Protein AF-0000000070420413 (afdb_homodimer)

pLDDT: mean 81.8, std 16.92, range [29.23, 97.19]

Sequence (218 aa):
MPSDRENVCCGQNPVNCHSRLRDLDNIVLDEGVLEVARRMREDMLVQAHDENYNRASRHTAYRQYVIWIHGHLGAGNRRVVPSCVVLRIRNKYPDPTGNYVGFVPGRLGMPSDRENVCCGQNPVNCHSRLRDLDNIVLDEGVLEVARRMREDMLVQAHDENYNRASRHTAYRQYVIWIHGHLGAGNRRVVPSCVVLRIRNKYPDPTGNYVGFVPGRLG

Solvent-accessible surface area (backbone atoms only — not comparable to full-atom values): 12911 Å² total; per-residue (Å²): 120,81,52,74,84,55,58,33,65,78,79,48,55,82,90,59,23,64,66,67,38,70,60,38,50,52,47,35,61,28,64,67,37,42,51,36,52,47,37,50,48,30,64,73,66,72,48,82,82,64,85,50,60,34,60,46,48,41,54,46,24,53,51,39,44,40,24,65,75,67,56,42,72,50,90,88,46,80,74,83,73,24,29,59,45,49,51,55,46,40,68,77,31,52,55,91,81,68,72,77,74,77,88,56,75,81,66,72,117,122,82,52,73,84,54,57,32,64,78,79,49,55,83,88,60,23,63,66,66,38,70,60,38,49,53,47,36,61,29,65,67,37,41,50,37,52,47,37,51,48,29,62,74,66,70,47,82,82,65,84,48,61,36,60,46,47,41,52,45,25,52,51,40,44,42,23,65,75,68,57,43,71,50,88,87,46,80,73,83,73,24,26,60,44,48,50,55,45,40,69,76,30,53,58,92,82,68,72,76,75,77,89,55,74,80,66,73,118

Nearest PDB structures (foldseek):
  8trj-assembly1_A  TM=8.143E-01  e=6.015E-04  Rattus
  8tr6-assembly1_A  TM=7.928E-01  e=2.004E-03  Rattus
  8trb-assembly1_A  TM=7.960E-01  e=3.863E-03  Rattus
  8v4s-assembly1_A  TM=7.924E-01  e=4.808E-03  Rattus
  8tr5-assembly1_A  TM=7.949E-01  e=5.364E-03  Rattus

Radius of gyration: 18.34 Å; Cα contacts (8 Å, |Δi|>4): 258; chains: 2; bounding box: 37×56×46 Å

Organism: Crassostrea virginica (NCBI:txid6565)

Secondary structure (DSSP, 8-state):
---GGG-------GGG-GGGSHHIIIIII-HHHHHHHHHHHHHHHTPPPPS-HHHHHHHHHHHHHHHHHHSS--TT--PPPPHHHHHHHHHHS--TT-------GGG--/---GGGG------GGG-GGGSHHIIIIII-HHHHHHHHHHHHHHHTPPPPS-HHHHHHHHHHHHHHHHHHSS--TT--PPPPHHHHHHHHHHS--TT-------GGG--

Structure (mmCIF, N/CA/C/O backbone):
data_AF-0000000070420413-model_v1
#
loop_
_entity.id
_entity.type
_entity.pdbx_description
1 polymer 'P2X purinoceptor 7-like'
#
loop_
_atom_site.group_PDB
_atom_site.id
_atom_site.type_symbol
_atom_site.label_atom_id
_atom_site.label_alt_id
_atom_site.label_comp_id
_atom_site.label_asym_id
_atom_site.label_entity_id
_atom_site.label_seq_id
_atom_site.pdbx_PDB_ins_code
_atom_site.Cartn_x
_atom_site.Cartn_y
_atom_site.Cartn_z
_atom_site.occupancy
_atom_site.B_iso_or_equiv
_atom_site.auth_seq_id
_atom_site.auth_comp_id
_atom_site.auth_asym_id
_atom_site.auth_atom_id
_atom_site.pdbx_PDB_model_num
ATOM 1 N N . MET A 1 1 ? -1.558 27.828 17.547 1 37.84 1 MET A N 1
ATOM 2 C CA . MET A 1 1 ? -2.328 26.688 18.031 1 37.84 1 MET A CA 1
ATOM 3 C C . MET A 1 1 ? -3.047 25.984 16.891 1 37.84 1 MET A C 1
ATOM 5 O O . MET A 1 1 ? -3.51 26.625 15.953 1 37.84 1 MET A O 1
ATOM 9 N N . PRO A 1 2 ? -2.76 24.719 16.594 1 44.25 2 PRO A N 1
ATOM 10 C CA . PRO A 1 2 ? -3.504 24.172 15.445 1 44.25 2 PRO A CA 1
ATOM 11 C C . PRO A 1 2 ? -4.996 24.484 15.516 1 44.25 2 PRO A C 1
ATOM 13 O O . PRO A 1 2 ? -5.551 24.641 16.609 1 44.25 2 PRO A O 1
ATOM 16 N N . SER A 1 3 ? -5.512 25.266 14.633 1 42.84 3 SER A N 1
ATOM 17 C CA . SER A 1 3 ? -6.914 25.672 14.625 1 42.84 3 SER A CA 1
ATOM 18 C C . SER A 1 3 ? -7.836 24.5 14.93 1 42.84 3 SER A C 1
ATOM 20 O O . SER A 1 3 ? -7.441 23.344 14.781 1 42.84 3 SER A O 1
ATOM 22 N N . ASP A 1 4 ? -8.914 24.719 15.641 1 47.19 4 ASP A N 1
ATOM 23 C CA . ASP A 1 4 ? -9.969 23.781 16.031 1 47.19 4 ASP A CA 1
ATOM 24 C C . ASP A 1 4 ? -10.195 22.734 14.938 1 47.19 4 ASP A C 1
ATOM 26 O O . ASP A 1 4 ? -10.523 21.578 15.234 1 47.19 4 ASP A O 1
ATOM 30 N N . ARG A 1 5 ? -10.383 23.172 13.719 1 48.78 5 ARG A N 1
ATOM 31 C CA . ARG A 1 5 ? -10.641 22.312 12.562 1 48.78 5 ARG A CA 1
ATOM 32 C C . ARG A 1 5 ? -9.508 21.312 12.367 1 48.78 5 ARG A C 1
ATOM 34 O O . ARG A 1 5 ? -9.734 20.203 11.898 1 48.78 5 ARG A O 1
ATOM 41 N N . GLU A 1 6 ? -8.359 21.719 12.922 1 52.12 6 GLU A N 1
ATOM 42 C CA . GLU A 1 6 ? -7.152 20.922 12.758 1 52.12 6 GLU A CA 1
ATOM 43 C C . GLU A 1 6 ? -7.09 19.797 13.797 1 52.12 6 GLU A C 1
ATOM 45 O O . GLU A 1 6 ? -6.227 18.922 13.727 1 52.12 6 GLU A O 1
ATOM 50 N N . ASN A 1 7 ? -7.934 19.984 14.797 1 61.06 7 ASN A N 1
ATOM 51 C CA . ASN A 1 7 ? -7.887 19 15.867 1 61.06 7 ASN A CA 1
ATOM 52 C C . ASN A 1 7 ? -9.055 18.031 15.781 1 61.06 7 ASN A C 1
ATOM 54 O O . ASN A 1 7 ? -9.82 17.875 16.734 1 61.06 7 ASN A O 1
ATOM 58 N N . VAL A 1 8 ? -9.391 17.75 14.594 1 73.81 8 VAL A N 1
ATOM 59 C CA . VAL A 1 8 ? -10.422 16.719 14.484 1 73.81 8 VAL A CA 1
ATOM 60 C C . VAL A 1 8 ? -9.883 15.383 14.977 1 73.81 8 VAL A C 1
ATOM 62 O O . VAL A 1 8 ? -8.758 15 14.641 1 73.81 8 VAL A O 1
ATOM 65 N N . CYS A 1 9 ? -10.578 14.867 16.031 1 80.25 9 CYS A N 1
ATOM 66 C CA . CYS A 1 9 ? -10.25 13.555 16.594 1 80.25 9 CYS A CA 1
ATOM 67 C C . CYS A 1 9 ? -10.922 12.445 15.789 1 80.25 9 CYS A C 1
ATOM 69 O O . CYS A 1 9 ? -11.953 12.664 15.148 1 80.25 9 CYS A O 1
ATOM 71 N N . CYS A 1 10 ? -10.352 11.312 15.75 1 85.69 10 CYS A N 1
ATOM 72 C CA . CYS A 1 10 ? -10.898 10.18 15.008 1 85.69 10 CYS A CA 1
ATOM 73 C C . CYS A 1 10 ? -12.203 9.703 15.633 1 85.69 10 CYS A C 1
ATOM 75 O O . CYS A 1 10 ? -12.953 8.953 15.008 1 85.69 10 CYS A O 1
ATOM 77 N N . GLY A 1 11 ? -12.414 10.219 16.812 1 83.19 11 GLY A N 1
ATOM 78 C CA . GLY A 1 11 ? -13.68 9.93 17.484 1 83.19 11 GLY A CA 1
ATOM 79 C C . GLY A 1 11 ? -13.719 8.547 18.109 1 83.19 11 GLY A C 1
ATOM 80 O O . GLY A 1 11 ? -14.758 8.133 18.625 1 83.19 11 GLY A O 1
ATOM 81 N N . GLN A 1 12 ? -12.633 7.809 18.078 1 84.56 12 GLN A N 1
ATOM 82 C CA . GLN A 1 12 ? -12.57 6.469 18.641 1 84.56 12 GLN A CA 1
ATOM 83 C C . GLN A 1 12 ? -12.117 6.52 20.109 1 84.56 12 GLN A C 1
ATOM 85 O O . GLN A 1 12 ? -11.562 7.523 20.562 1 84.56 12 GLN A O 1
ATOM 90 N N . ASN A 1 13 ? -12.469 5.5 20.859 1 85.38 13 ASN A N 1
ATOM 91 C CA . ASN A 1 13 ? -11.875 5.367 22.188 1 85.38 13 ASN A CA 1
ATOM 92 C C . ASN A 1 13 ? -10.359 5.188 22.094 1 85.38 13 ASN A C 1
ATOM 94 O O . ASN A 1 13 ? -9.836 4.746 21.078 1 85.38 13 ASN A O 1
ATOM 98 N N . PRO A 1 14 ? -9.695 5.512 23.203 1 83.19 14 PRO A N 1
ATOM 99 C CA . PRO A 1 14 ? -8.227 5.52 23.172 1 83.19 14 PRO A CA 1
ATOM 100 C C . PRO A 1 14 ? -7.641 4.199 22.688 1 83.19 14 PRO A C 1
ATOM 102 O O . PRO A 1 14 ? -6.629 4.191 21.984 1 83.19 14 PRO A O 1
ATOM 105 N N . VAL A 1 15 ? -8.25 3.092 23 1 84.75 15 VAL A N 1
ATOM 106 C CA . VAL A 1 15 ? -7.715 1.787 22.609 1 84.75 15 VAL A CA 1
ATOM 107 C C . VAL A 1 15 ? -7.918 1.561 21.125 1 84.75 15 VAL A C 1
ATOM 109 O O . VAL A 1 15 ? -7.121 0.875 20.469 1 84.75 15 VAL A O 1
ATOM 112 N N . ASN A 1 16 ? -8.938 2.305 20.594 1 86.81 16 ASN A N 1
ATOM 113 C CA . ASN A 1 16 ? -9.273 2.1 19.188 1 86.81 16 ASN A CA 1
ATOM 114 C C . ASN A 1 16 ? -8.953 3.33 18.344 1 86.81 16 ASN A C 1
ATOM 116 O O . ASN A 1 16 ? -9.383 3.436 17.203 1 86.81 16 ASN A O 1
ATOM 120 N N . CYS A 1 17 ? -8.195 4.176 18.984 1 90.94 17 CYS A N 1
ATOM 121 C CA . CYS A 1 17 ? -7.746 5.332 18.219 1 90.94 17 CYS A CA 1
ATOM 122 C C . CYS A 1 17 ? -7.035 4.898 16.938 1 90.94 17 CYS A C 1
ATOM 124 O O . CYS A 1 17 ? -6.188 4.004 16.969 1 90.94 17 CYS A O 1
ATOM 126 N N . HIS A 1 18 ? -7.336 5.496 15.773 1 91.25 18 HIS A N 1
ATOM 127 C CA . HIS A 1 18 ? -6.754 5.094 14.5 1 91.25 18 HIS A CA 1
ATOM 128 C C . HIS A 1 18 ? -5.234 5.168 14.539 1 91.25 18 HIS A C 1
ATOM 130 O O . HIS A 1 18 ? -4.551 4.367 13.898 1 91.25 18 HIS A O 1
ATOM 136 N N . SER A 1 19 ? -4.672 6.117 15.344 1 91 19 SER A N 1
ATOM 137 C CA . SER A 1 19 ? -3.229 6.316 15.391 1 91 19 SER A CA 1
ATOM 138 C C . SER A 1 19 ? -2.537 5.168 16.109 1 91 19 SER A C 1
ATOM 140 O O . SER A 1 19 ? -1.315 5.02 16.031 1 91 19 SER A O 1
ATOM 142 N N . ARG A 1 20 ? -3.277 4.332 16.75 1 90.06 20 ARG A N 1
ATOM 143 C CA . ARG A 1 20 ? -2.686 3.266 17.547 1 90.06 20 ARG A CA 1
ATOM 144 C C . ARG A 1 20 ? -2.875 1.908 16.875 1 90.06 20 ARG A C 1
ATOM 146 O O . ARG A 1 20 ? -2.326 0.903 17.344 1 90.06 20 ARG A O 1
ATOM 153 N N . LEU A 1 21 ? -3.664 1.879 15.938 1 90.44 21 LEU A N 1
ATOM 154 C CA . LEU A 1 21 ? -3.91 0.621 15.242 1 90.44 21 LEU A CA 1
ATOM 155 C C . LEU A 1 21 ? -2.678 0.18 14.461 1 90.44 21 LEU A C 1
ATOM 157 O O . LEU A 1 21 ? -1.986 1.01 13.867 1 90.44 21 LEU A O 1
ATOM 161 N N . ARG A 1 22 ? -2.447 -1.056 14.5 1 89.5 22 ARG A N 1
ATOM 162 C CA . ARG A 1 22 ? -1.293 -1.614 13.805 1 89.5 22 ARG A CA 1
ATOM 163 C C . ARG A 1 22 ? -1.38 -1.353 12.305 1 89.5 22 ARG A C 1
ATOM 165 O O . ARG A 1 22 ? -0.359 -1.145 11.641 1 89.5 22 ARG A O 1
ATOM 172 N N . ASP A 1 23 ? -2.584 -1.29 11.797 1 92.69 23 ASP A N 1
ATOM 173 C CA . ASP A 1 23 ? -2.807 -1.055 10.367 1 92.69 23 ASP A CA 1
ATOM 174 C C . ASP A 1 23 ? -2.268 0.309 9.945 1 92.69 23 ASP A C 1
ATOM 176 O O . ASP A 1 23 ? -1.788 0.471 8.82 1 92.69 23 ASP A O 1
ATOM 180 N N . LEU A 1 24 ? -2.301 1.192 10.891 1 95.5 24 LEU A N 1
ATOM 181 C CA . LEU A 1 24 ? -1.784 2.518 10.562 1 95.5 24 LEU A CA 1
ATOM 182 C C . LEU A 1 24 ? -0.302 2.451 10.211 1 95.5 24 LEU A C 1
ATOM 184 O O . LEU A 1 24 ? 0.132 3.039 9.219 1 95.5 24 LEU A O 1
ATOM 188 N N . ASP A 1 25 ? 0.412 1.736 10.922 1 94.81 25 ASP A N 1
ATOM 189 C CA . ASP A 1 25 ? 1.852 1.623 10.711 1 94.81 25 ASP A CA 1
ATOM 190 C C . ASP A 1 25 ? 2.16 0.946 9.375 1 94.81 25 ASP A C 1
ATOM 192 O O . ASP A 1 25 ? 3.061 1.373 8.656 1 94.81 25 ASP A O 1
ATOM 196 N N . ASN A 1 26 ? 1.374 0.016 9.039 1 94.75 26 ASN A N 1
ATOM 197 C CA . ASN A 1 26 ? 1.652 -0.783 7.848 1 94.75 26 ASN A CA 1
ATOM 198 C C . ASN A 1 26 ? 1.086 -0.132 6.59 1 94.75 26 ASN A C 1
ATOM 200 O O . ASN A 1 26 ? 1.746 -0.102 5.551 1 94.75 26 ASN A O 1
ATOM 204 N N . ILE A 1 27 ? -0.039 0.408 6.684 1 96.88 27 ILE A N 1
ATOM 205 C CA . ILE A 1 27 ? -0.764 0.889 5.512 1 96.88 27 ILE A CA 1
ATOM 206 C C . ILE A 1 27 ? -0.39 2.344 5.238 1 96.88 27 ILE A C 1
ATOM 208 O O . ILE A 1 27 ? -0.198 2.732 4.082 1 96.88 27 ILE A O 1
ATOM 212 N N . VAL A 1 28 ? -0.201 3.047 6.301 1 97 28 VAL A N 1
ATOM 213 C CA . VAL A 1 28 ? -0.174 4.496 6.133 1 97 28 VAL A CA 1
ATOM 214 C C . VAL A 1 28 ? 1.246 5.016 6.348 1 97 28 VAL A C 1
ATOM 216 O O . VAL A 1 28 ? 1.662 5.984 5.707 1 97 28 VAL A O 1
ATOM 219 N N . LEU A 1 29 ? 2.006 4.34 7.215 1 97.19 29 LEU A N 1
ATOM 220 C CA . LEU A 1 29 ? 3.258 4.965 7.629 1 97.19 29 LEU A CA 1
ATOM 221 C C . LEU A 1 29 ? 4.453 4.223 7.043 1 97.19 29 LEU A C 1
ATOM 223 O O . LEU A 1 29 ? 5.551 4.777 6.953 1 97.19 29 LEU A O 1
ATOM 227 N N . ASP A 1 30 ? 4.348 3.004 6.672 1 96.94 30 ASP A N 1
ATOM 228 C CA . ASP A 1 30 ? 5.469 2.199 6.199 1 96.94 30 ASP A CA 1
ATOM 229 C C . ASP A 1 30 ? 6.078 2.801 4.934 1 96.94 30 ASP A C 1
ATOM 231 O O . ASP A 1 30 ? 5.375 3.039 3.951 1 96.94 30 ASP A O 1
ATOM 235 N N . GLU A 1 31 ? 7.344 2.957 4.938 1 96.44 31 GLU A N 1
ATOM 236 C CA . GLU A 1 31 ? 8.031 3.658 3.857 1 96.44 31 GLU A CA 1
ATOM 237 C C . GLU A 1 31 ? 7.961 2.865 2.555 1 96.44 31 GLU A C 1
ATOM 239 O O . GLU A 1 31 ? 7.762 3.441 1.483 1 96.44 31 GLU A O 1
ATOM 244 N N . GLY A 1 32 ? 8.125 1.597 2.676 1 95.94 32 GLY A N 1
ATOM 245 C CA . GLY A 1 32 ? 8.039 0.768 1.483 1 95.94 32 GLY A CA 1
ATOM 246 C C . GLY A 1 32 ? 6.66 0.769 0.853 1 95.94 32 GLY A C 1
ATOM 247 O O . GLY A 1 32 ? 6.531 0.889 -0.367 1 95.94 32 GLY A O 1
ATOM 248 N N . VAL A 1 33 ? 5.68 0.652 1.617 1 97.12 33 VAL A N 1
ATOM 249 C CA . VAL A 1 33 ? 4.297 0.658 1.149 1 97.12 33 VAL A CA 1
ATOM 250 C C . VAL A 1 33 ? 3.982 1.997 0.485 1 97.12 33 VAL A C 1
ATOM 252 O O . VAL A 1 33 ? 3.404 2.035 -0.604 1 97.12 33 VAL A O 1
ATOM 255 N N . LEU A 1 34 ? 4.414 3.076 1.064 1 97.06 34 LEU A N 1
ATOM 256 C CA . LEU A 1 34 ? 4.133 4.402 0.52 1 97.06 34 LEU A CA 1
ATOM 257 C C . LEU A 1 34 ? 4.871 4.613 -0.798 1 97.06 34 LEU A C 1
ATOM 259 O O . LEU A 1 34 ? 4.332 5.227 -1.722 1 97.06 34 LEU A O 1
ATOM 263 N N . GLU A 1 35 ? 6.07 4.188 -0.81 1 96 35 GLU A N 1
ATOM 264 C CA . GLU A 1 35 ? 6.828 4.336 -2.049 1 96 35 GLU A CA 1
ATOM 265 C C . GLU A 1 35 ? 6.148 3.596 -3.199 1 96 35 GLU A C 1
ATOM 267 O O . GLU A 1 35 ? 6.008 4.141 -4.297 1 96 35 GLU A O 1
ATOM 272 N N . VAL A 1 36 ? 5.762 2.41 -2.965 1 96.38 36 VAL A N 1
ATOM 273 C CA . VAL A 1 36 ? 5.09 1.62 -3.99 1 96.38 36 VAL A CA 1
ATOM 274 C C . VAL A 1 36 ? 3.781 2.299 -4.391 1 96.38 36 VAL A C 1
ATOM 276 O O . VAL A 1 36 ? 3.467 2.4 -5.578 1 96.38 36 VAL A O 1
ATOM 279 N N . ALA A 1 37 ? 3.057 2.725 -3.455 1 95.88 37 ALA A N 1
ATOM 280 C CA . ALA A 1 37 ? 1.8 3.414 -3.736 1 95.88 37 ALA A CA 1
ATOM 281 C C . ALA A 1 37 ? 2.035 4.656 -4.594 1 95.88 37 ALA A C 1
ATOM 283 O O . ALA A 1 37 ? 1.277 4.926 -5.527 1 95.88 37 ALA A O 1
ATOM 284 N N . ARG A 1 38 ? 3.035 5.398 -4.227 1 93.81 38 ARG A N 1
ATOM 285 C CA . ARG A 1 38 ? 3.371 6.613 -4.969 1 93.81 38 ARG A CA 1
ATOM 286 C C . ARG A 1 38 ? 3.75 6.289 -6.406 1 93.81 38 ARG A C 1
ATOM 288 O O . ARG A 1 38 ? 3.248 6.914 -7.344 1 93.81 38 ARG A O 1
ATOM 295 N N . ARG A 1 39 ? 4.594 5.398 -6.594 1 92.38 39 ARG A N 1
ATOM 296 C CA . ARG A 1 39 ? 5.039 5.004 -7.926 1 92.38 39 ARG A CA 1
ATOM 297 C C . ARG A 1 39 ? 3.879 4.461 -8.75 1 92.38 39 ARG A C 1
ATOM 299 O O . ARG A 1 39 ? 3.793 4.723 -9.953 1 92.38 39 ARG A O 1
ATOM 306 N N . MET A 1 40 ? 3.049 3.709 -8.102 1 92.31 40 MET A N 1
ATOM 307 C CA . MET A 1 40 ? 1.854 3.201 -8.766 1 92.31 40 MET A CA 1
ATOM 308 C C . MET A 1 40 ? 0.994 4.348 -9.297 1 92.31 40 MET A C 1
ATOM 310 O O . MET A 1 40 ? 0.585 4.34 -10.453 1 92.31 40 MET A O 1
ATOM 314 N N . ARG A 1 41 ? 0.791 5.23 -8.461 1 89.5 41 ARG A N 1
ATOM 315 C CA . ARG A 1 41 ? -0.018 6.383 -8.844 1 89.5 41 ARG A CA 1
ATOM 316 C C . ARG A 1 41 ? 0.637 7.16 -9.977 1 89.5 41 ARG A C 1
ATOM 318 O O . ARG A 1 41 ? -0.034 7.551 -10.938 1 89.5 41 ARG A O 1
ATOM 325 N N . GLU A 1 42 ? 1.85 7.391 -9.852 1 88.38 42 GLU A N 1
ATOM 326 C CA . GLU A 1 42 ? 2.592 8.117 -10.883 1 88.38 42 GLU A CA 1
ATOM 327 C C . GLU A 1 42 ? 2.52 7.395 -12.227 1 88.38 42 GLU A C 1
ATOM 329 O O . GLU A 1 42 ? 2.402 8.031 -13.273 1 88.38 42 GLU A O 1
ATOM 334 N N . ASP A 1 43 ? 2.615 6.16 -12.156 1 85.06 43 ASP A N 1
ATOM 335 C CA . ASP A 1 43 ? 2.549 5.359 -13.375 1 85.06 43 ASP A CA 1
ATOM 336 C C . ASP A 1 43 ? 1.148 5.402 -13.984 1 85.06 43 ASP A C 1
ATOM 338 O O . ASP A 1 43 ? 0.998 5.461 -15.203 1 85.06 43 ASP A O 1
ATOM 342 N N . MET A 1 44 ? 0.182 5.414 -13.203 1 82.88 44 MET A N 1
ATOM 343 C CA . MET A 1 44 ? -1.202 5.363 -13.664 1 82.88 44 MET A CA 1
ATOM 344 C C . MET A 1 44 ? -1.653 6.727 -14.188 1 82.88 44 MET A C 1
ATOM 346 O O . MET A 1 44 ? -2.381 6.809 -15.172 1 82.88 44 MET A O 1
ATOM 350 N N . LEU A 1 45 ? -1.294 7.727 -13.516 1 81.31 45 LEU A N 1
ATOM 351 C CA . LEU A 1 45 ? -1.778 9.062 -13.859 1 81.31 45 LEU A CA 1
ATOM 352 C C . LEU A 1 45 ? -0.75 9.812 -14.695 1 81.31 45 LEU A C 1
ATOM 354 O O . LEU A 1 45 ? -1.021 10.922 -15.172 1 81.31 45 LEU A O 1
ATOM 358 N N . VAL A 1 46 ? 0.363 9.266 -15.008 1 72 46 VAL A N 1
ATOM 359 C CA . VAL A 1 46 ? 1.443 9.914 -15.742 1 72 46 VAL A CA 1
ATOM 360 C C . VAL A 1 46 ? 1.775 11.258 -15.094 1 72 46 VAL A C 1
ATOM 362 O O . VAL A 1 46 ? 1.829 12.281 -15.781 1 72 46 VAL A O 1
ATOM 365 N N . GLN A 1 47 ? 1.852 11.281 -13.805 1 72.5 47 GLN A N 1
ATOM 366 C CA . GLN A 1 47 ? 2.152 12.492 -13.047 1 72.5 47 GLN A CA 1
ATOM 367 C C . GLN A 1 47 ? 3.645 12.594 -12.742 1 72.5 47 GLN A C 1
ATOM 369 O O . GLN A 1 47 ? 4.344 11.586 -12.68 1 72.5 47 GLN A O 1
ATOM 374 N N . ALA A 1 48 ? 3.982 13.781 -12.586 1 72.94 48 ALA A N 1
ATOM 375 C CA . ALA A 1 48 ? 5.387 14.062 -12.289 1 72.94 48 ALA A CA 1
ATOM 376 C C . ALA A 1 48 ? 5.734 13.664 -10.852 1 72.94 48 ALA A C 1
ATOM 378 O O . ALA A 1 48 ? 4.883 13.711 -9.969 1 72.94 48 ALA A O 1
ATOM 379 N N . HIS A 1 49 ? 6.898 13.297 -10.703 1 78.5 49 HIS A N 1
ATOM 380 C CA . HIS A 1 49 ? 7.465 12.945 -9.406 1 78.5 49 HIS A CA 1
ATOM 381 C C . HIS A 1 49 ? 7.695 14.18 -8.547 1 78.5 49 HIS A C 1
ATOM 383 O O . HIS A 1 49 ? 8.219 15.188 -9.031 1 78.5 49 HIS A O 1
ATOM 389 N N . ASP A 1 50 ? 7.215 14.156 -7.348 1 80.12 50 ASP A N 1
ATOM 390 C CA . ASP A 1 50 ? 7.566 15.195 -6.379 1 80.12 50 ASP A CA 1
ATOM 391 C C . ASP A 1 50 ? 8.977 14.984 -5.832 1 80.12 50 ASP A C 1
ATOM 393 O O . ASP A 1 50 ? 9.281 13.922 -5.273 1 80.12 50 ASP A O 1
A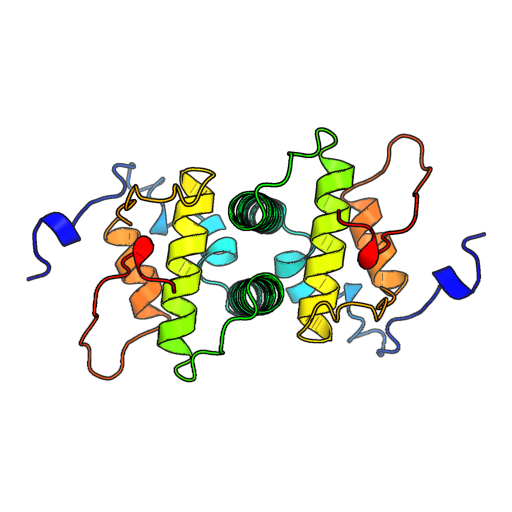TOM 397 N N . GLU A 1 51 ? 9.773 15.984 -5.906 1 86.44 51 GLU A N 1
ATOM 398 C CA . GLU A 1 51 ? 11.172 15.875 -5.512 1 86.44 51 GLU A CA 1
ATOM 399 C C . GLU A 1 51 ? 11.328 15.898 -3.994 1 86.44 51 GLU A C 1
ATOM 401 O O . GLU A 1 51 ? 12.336 15.438 -3.459 1 86.44 51 GLU A O 1
ATOM 406 N N . ASN A 1 52 ? 10.383 16.484 -3.42 1 89.88 52 ASN A N 1
ATOM 407 C CA . ASN A 1 52 ? 10.414 16.469 -1.962 1 89.88 52 ASN A CA 1
ATOM 408 C C . ASN A 1 52 ? 9.852 15.164 -1.398 1 89.88 52 ASN A C 1
ATOM 410 O O . ASN A 1 52 ? 8.641 14.953 -1.399 1 89.88 52 ASN A O 1
ATOM 414 N N . TYR A 1 53 ? 10.68 14.375 -0.869 1 92.19 53 TYR A N 1
ATOM 415 C CA . TYR A 1 53 ? 10.336 13.039 -0.417 1 92.19 53 TYR A CA 1
ATOM 416 C C . TYR A 1 53 ? 9.305 13.086 0.702 1 92.19 53 TYR A C 1
ATOM 418 O O . TYR A 1 53 ? 8.305 12.359 0.667 1 92.19 53 TYR A O 1
ATOM 426 N N . ASN A 1 54 ? 9.555 13.891 1.679 1 93.56 54 ASN A N 1
ATOM 427 C CA . ASN A 1 54 ? 8.656 13.961 2.828 1 93.56 54 ASN A CA 1
ATOM 428 C C . ASN A 1 54 ? 7.277 14.477 2.436 1 93.56 54 ASN A C 1
ATOM 430 O O . ASN A 1 54 ? 6.258 13.961 2.896 1 93.56 54 ASN A O 1
ATOM 434 N N . ARG A 1 55 ? 7.277 15.461 1.599 1 92 55 ARG A N 1
ATOM 435 C CA . ARG A 1 55 ? 6.004 15.992 1.126 1 92 55 ARG A CA 1
ATOM 436 C C . ARG A 1 55 ? 5.23 14.938 0.338 1 92 55 ARG A C 1
ATOM 438 O O . ARG A 1 55 ? 4.035 14.742 0.563 1 92 55 ARG A O 1
ATOM 445 N N . ALA A 1 56 ? 5.941 14.32 -0.553 1 92.5 56 ALA A N 1
ATOM 446 C CA . ALA A 1 56 ? 5.305 13.266 -1.343 1 92.5 56 ALA A CA 1
ATOM 447 C C . ALA A 1 56 ? 4.785 12.148 -0.448 1 92.5 56 ALA A C 1
ATOM 449 O O . ALA A 1 56 ? 3.691 11.625 -0.669 1 92.5 56 ALA A O 1
ATOM 450 N N . SER A 1 57 ? 5.543 11.789 0.563 1 95.31 57 SER A N 1
ATOM 451 C CA . SER A 1 57 ? 5.156 10.711 1.471 1 95.31 57 SER A CA 1
ATOM 452 C C . SER A 1 57 ? 3.949 11.102 2.314 1 95.31 57 SER A C 1
ATOM 454 O O . SER A 1 57 ? 3.043 10.297 2.523 1 95.31 57 SER A O 1
ATOM 456 N N . ARG A 1 58 ? 3.926 12.336 2.723 1 94.25 58 ARG A N 1
ATOM 457 C CA . ARG A 1 58 ? 2.773 12.797 3.49 1 94.25 58 ARG A CA 1
ATOM 458 C C . ARG A 1 58 ? 1.498 12.727 2.66 1 94.25 58 ARG A C 1
ATOM 460 O O . ARG A 1 58 ? 0.475 12.219 3.125 1 94.25 58 ARG A O 1
ATOM 467 N N . HIS A 1 59 ? 1.586 13.227 1.494 1 91.81 59 HIS A N 1
ATOM 468 C CA . HIS A 1 59 ? 0.407 13.242 0.636 1 91.81 59 HIS A CA 1
ATOM 469 C C . HIS A 1 59 ? -0.073 11.828 0.335 1 91.81 59 HIS A C 1
ATOM 471 O O . HIS A 1 59 ? -1.277 11.562 0.337 1 91.81 59 HIS A O 1
ATOM 477 N N . THR A 1 60 ? 0.868 11 0.06 1 94.56 60 THR A N 1
ATOM 478 C CA . THR A 1 60 ? 0.505 9.609 -0.18 1 94.56 60 THR A CA 1
ATOM 479 C C . THR A 1 60 ? -0.122 8.992 1.066 1 94.56 60 THR A C 1
ATOM 481 O O . THR A 1 60 ? -1.133 8.289 0.978 1 94.56 60 THR A O 1
ATOM 484 N N . ALA A 1 61 ? 0.458 9.258 2.207 1 96.25 61 ALA A N 1
ATOM 485 C CA . ALA A 1 61 ? -0.059 8.742 3.471 1 96.25 61 ALA A CA 1
ATOM 486 C C . ALA A 1 61 ? -1.492 9.203 3.711 1 96.25 61 ALA A C 1
ATOM 488 O O . ALA A 1 61 ? -2.346 8.422 4.133 1 96.25 61 ALA A O 1
ATOM 489 N N . TYR A 1 62 ? -1.722 10.461 3.424 1 92.62 62 TYR A N 1
ATOM 490 C CA . TYR A 1 62 ? -3.074 10.992 3.578 1 92.62 62 TYR A CA 1
ATOM 491 C C . TYR A 1 62 ? -4.059 10.219 2.703 1 92.62 62 TYR A C 1
ATOM 493 O O . TYR A 1 62 ? -5.156 9.875 3.15 1 92.62 62 TYR A O 1
ATOM 501 N N . ARG A 1 63 ? -3.686 9.992 1.544 1 92.5 63 ARG A N 1
ATOM 502 C CA . ARG A 1 63 ? -4.555 9.266 0.629 1 92.5 63 ARG A CA 1
ATOM 503 C C . ARG A 1 63 ? -4.797 7.84 1.124 1 92.5 63 ARG A C 1
ATOM 505 O O . ARG A 1 63 ? -5.922 7.34 1.073 1 92.5 63 ARG A O 1
ATOM 512 N N . GLN A 1 64 ? -3.717 7.195 1.54 1 96.12 64 GLN A N 1
ATOM 513 C CA . GLN A 1 64 ? -3.855 5.84 2.068 1 96.12 64 GLN A CA 1
ATOM 514 C C . GLN A 1 64 ? -4.855 5.801 3.221 1 96.12 64 GLN A C 1
ATOM 516 O O . GLN A 1 64 ? -5.703 4.906 3.281 1 96.12 64 GLN A O 1
ATOM 521 N N . TYR A 1 65 ? -4.762 6.781 4.062 1 94.62 65 TYR A N 1
ATOM 522 C CA . TYR A 1 65 ? -5.641 6.809 5.227 1 94.62 65 TYR A CA 1
ATOM 523 C C . TYR A 1 65 ? -7.102 6.941 4.805 1 94.62 65 TYR A C 1
ATOM 525 O O . TYR A 1 65 ? -7.965 6.219 5.305 1 94.62 65 TYR A O 1
ATOM 533 N N . VAL A 1 66 ? -7.379 7.883 3.951 1 92.81 66 VAL A N 1
ATOM 534 C CA . VAL A 1 66 ? -8.742 8.156 3.512 1 92.81 66 VAL A CA 1
ATOM 535 C C . VAL A 1 66 ? -9.344 6.898 2.889 1 92.81 66 VAL A C 1
ATOM 537 O O . VAL A 1 66 ? -10.484 6.535 3.193 1 92.81 66 VAL A O 1
ATOM 540 N N . ILE A 1 67 ? -8.57 6.207 2.094 1 93.88 67 ILE A N 1
ATOM 541 C CA . ILE A 1 67 ? -9.07 4.992 1.459 1 93.88 67 ILE A CA 1
ATOM 542 C C . ILE A 1 67 ? -9.25 3.9 2.51 1 93.88 67 ILE A C 1
ATOM 544 O O . ILE A 1 67 ? -10.227 3.15 2.473 1 93.88 67 ILE A O 1
ATOM 548 N N . TRP A 1 68 ? -8.344 3.795 3.4 1 94.38 68 TRP A N 1
ATOM 549 C CA . TRP A 1 68 ? -8.391 2.785 4.453 1 94.38 68 TRP A CA 1
ATOM 550 C C . TRP A 1 68 ? -9.656 2.92 5.289 1 94.38 68 TRP A C 1
ATOM 552 O O . TRP A 1 68 ? -10.336 1.929 5.555 1 94.38 68 TRP A O 1
ATOM 562 N N . ILE A 1 69 ? -10.023 4.207 5.523 1 92.25 69 ILE A N 1
ATOM 563 C CA . ILE A 1 69 ? -11.133 4.434 6.449 1 92.25 69 ILE A CA 1
ATOM 564 C C . ILE A 1 69 ? -12.445 4.539 5.676 1 92.25 69 ILE A C 1
ATOM 566 O O . ILE A 1 69 ? -13.469 4.008 6.105 1 92.25 69 ILE A O 1
ATOM 570 N N . HIS A 1 70 ? -12.422 5.184 4.516 1 90.62 70 HIS A N 1
ATOM 571 C CA . HIS A 1 70 ? -13.664 5.508 3.828 1 90.62 70 HIS A CA 1
ATOM 572 C C . HIS A 1 70 ? -13.875 4.613 2.611 1 90.62 70 HIS A C 1
ATOM 574 O O . HIS A 1 70 ? -14.977 4.539 2.066 1 90.62 70 HIS A O 1
ATOM 580 N N . GLY A 1 71 ? -12.789 4.004 2.115 1 89.25 71 GLY A N 1
ATOM 581 C CA . GLY A 1 71 ? -12.93 3.08 1.003 1 89.25 71 GLY A CA 1
ATOM 582 C C . GLY A 1 71 ? -12.828 3.754 -0.352 1 89.25 71 GLY A C 1
ATOM 583 O O . GLY A 1 71 ? -12.805 3.084 -1.386 1 89.25 71 GLY A O 1
ATOM 584 N N . HIS A 1 72 ? -12.859 5.035 -0.319 1 87.38 72 HIS A N 1
ATOM 585 C CA . HIS A 1 72 ? -12.734 5.812 -1.546 1 87.38 72 HIS A CA 1
ATOM 586 C C . HIS A 1 72 ? -12.148 7.195 -1.264 1 87.38 72 HIS A C 1
ATOM 588 O O . HIS A 1 72 ? -12.242 7.695 -0.141 1 87.38 72 HIS A O 1
ATOM 594 N N . LEU A 1 73 ? -11.43 7.742 -2.26 1 81.56 73 LEU A N 1
ATOM 595 C CA . LEU A 1 73 ? -10.875 9.078 -2.086 1 81.56 73 LEU A CA 1
ATOM 596 C C . LEU A 1 73 ? -11.961 10.141 -2.203 1 81.56 73 LEU A C 1
ATOM 598 O O . LEU A 1 73 ? -11.906 11.172 -1.529 1 81.56 73 LEU A O 1
ATOM 602 N N . GLY A 1 74 ? -13.148 9.719 -2.805 1 69.19 74 GLY A N 1
ATOM 603 C CA . GLY A 1 74 ? -14.273 10.617 -2.967 1 69.19 74 GLY A CA 1
ATOM 604 C C . GLY A 1 74 ? -13.914 11.914 -3.672 1 69.19 74 GLY A C 1
ATOM 605 O O . GLY A 1 74 ? -13.305 12.805 -3.072 1 69.19 74 GLY A O 1
ATOM 606 N N . ALA A 1 75 ? -13.969 11.906 -4.914 1 61.53 75 ALA A N 1
ATOM 607 C CA . ALA A 1 75 ? -13.758 13.133 -5.672 1 61.53 75 ALA A CA 1
ATOM 608 C C . ALA A 1 75 ? -14.688 14.242 -5.191 1 61.53 75 ALA A C 1
ATOM 610 O O . ALA A 1 75 ? -15.891 14.023 -5.02 1 61.53 75 ALA A O 1
ATOM 611 N N . GLY A 1 76 ? -14.094 15.375 -4.773 1 59.91 76 GLY A N 1
ATOM 612 C CA . GLY A 1 76 ? -14.914 16.516 -4.398 1 59.91 76 GLY A CA 1
ATOM 613 C C . GLY A 1 76 ? -15.281 16.531 -2.928 1 59.91 76 GLY A C 1
ATOM 614 O O . GLY A 1 76 ? -15.828 17.516 -2.432 1 59.91 76 GLY A O 1
ATOM 615 N N . ASN A 1 77 ? -15.141 15.406 -2.223 1 62.69 77 ASN A N 1
ATOM 616 C CA . ASN A 1 77 ? -15.422 15.352 -0.794 1 62.69 77 ASN A CA 1
ATOM 617 C C . ASN A 1 77 ? -14.141 15.273 0.032 1 62.69 77 ASN A C 1
ATOM 619 O O . ASN A 1 77 ? -13.57 14.195 0.196 1 62.69 77 ASN A O 1
ATOM 623 N N . ARG A 1 78 ? -13.742 16.469 0.406 1 67 78 ARG A N 1
ATOM 624 C CA . ARG A 1 78 ? -12.523 16.531 1.201 1 67 78 ARG A CA 1
ATOM 625 C C . ARG A 1 78 ? -12.695 15.812 2.533 1 67 78 ARG A C 1
ATOM 627 O O . ARG A 1 78 ? -13.547 16.188 3.342 1 67 78 ARG A O 1
ATOM 634 N N . ARG A 1 79 ? -12.141 14.672 2.568 1 74.69 79 ARG A N 1
ATOM 635 C CA . ARG A 1 79 ? -12.172 13.945 3.83 1 74.69 79 ARG A CA 1
ATOM 636 C C . ARG A 1 79 ? -11.07 14.43 4.77 1 74.69 79 ARG A C 1
ATOM 638 O O . ARG A 1 79 ? -9.922 14.578 4.359 1 74.69 79 ARG A O 1
ATOM 645 N N . VAL A 1 80 ? -11.508 14.891 5.918 1 79.81 80 VAL A N 1
ATOM 646 C CA . VAL A 1 80 ? -10.555 15.406 6.891 1 79.81 80 VAL A CA 1
ATOM 647 C C . VAL A 1 80 ? -9.852 14.25 7.594 1 79.81 80 VAL A C 1
ATOM 649 O O . VAL A 1 80 ? -10.484 13.266 7.965 1 79.81 80 VAL A O 1
ATOM 652 N N . VAL A 1 81 ? -8.594 14.297 7.633 1 88.75 81 VAL A N 1
ATOM 653 C CA . VAL A 1 81 ? -7.785 13.367 8.414 1 88.75 81 VAL A CA 1
ATOM 654 C C . VAL A 1 81 ? -7.695 13.852 9.859 1 88.75 81 VAL A C 1
ATOM 656 O O . VAL A 1 81 ? -7.344 15.008 10.117 1 88.75 81 VAL A O 1
ATOM 659 N N . PRO A 1 82 ? -7.992 13.055 10.789 1 90.12 82 PRO A N 1
ATOM 660 C CA . PRO A 1 82 ? -7.977 13.484 12.188 1 90.12 82 PRO A CA 1
ATOM 661 C C . PRO A 1 82 ? -6.582 13.875 12.672 1 90.12 82 PRO A C 1
ATOM 663 O O . PRO A 1 82 ? -5.582 13.383 12.141 1 90.12 82 PRO A O 1
ATOM 666 N N . SER A 1 83 ? -6.551 14.625 13.664 1 88.69 83 SER A N 1
ATOM 667 C CA . SER A 1 83 ? -5.293 15.172 14.164 1 88.69 83 SER A CA 1
ATOM 668 C C . SER A 1 83 ? -4.375 14.062 14.672 1 88.69 83 SER A C 1
ATOM 670 O O . SER A 1 83 ? -3.156 14.133 14.516 1 88.69 83 SER A O 1
ATOM 672 N N . CYS A 1 84 ? -5.008 13.062 15.258 1 91.81 84 CYS A N 1
ATOM 673 C CA . CYS A 1 84 ? -4.199 11.977 15.789 1 91.81 84 CYS A CA 1
ATOM 674 C C . CYS A 1 84 ? -3.418 11.281 14.672 1 91.81 84 CYS A C 1
ATOM 676 O O . CYS A 1 84 ? -2.287 10.844 14.891 1 91.81 84 CYS A O 1
ATOM 678 N N . VAL A 1 85 ? -3.982 11.242 13.594 1 94 85 VAL A N 1
ATOM 679 C CA . VAL A 1 85 ? -3.334 10.617 12.453 1 94 85 VAL A CA 1
ATOM 680 C C . VAL A 1 85 ? -2.377 11.609 11.789 1 94 85 VAL A C 1
ATOM 682 O O . VAL A 1 85 ? -1.251 11.25 11.438 1 94 85 VAL A O 1
ATOM 685 N N . VAL A 1 86 ? -2.777 12.844 11.68 1 92.12 86 VAL A N 1
ATOM 686 C CA . VAL A 1 86 ? -1.955 13.883 11.07 1 92.12 86 VAL A CA 1
ATOM 687 C C . VAL A 1 86 ? -0.63 14.008 11.82 1 92.12 86 VAL A C 1
ATOM 689 O O . VAL A 1 86 ? 0.433 14.094 11.195 1 92.12 86 VAL A O 1
ATOM 692 N N . LEU A 1 87 ? -0.713 13.953 13.055 1 91.56 87 LEU A N 1
ATOM 693 C CA . LEU A 1 87 ? 0.492 14.086 13.859 1 91.56 87 LEU A CA 1
ATOM 694 C C . LEU A 1 87 ? 1.44 12.914 13.633 1 91.56 87 LEU A C 1
ATOM 696 O O . LEU A 1 87 ? 2.656 13.102 13.539 1 91.56 87 LEU A O 1
ATOM 700 N N . ARG A 1 88 ? 0.903 11.742 13.586 1 94.38 88 ARG A N 1
ATOM 701 C CA . ARG A 1 88 ? 1.728 10.57 13.312 1 94.38 88 ARG A CA 1
ATOM 702 C C . ARG A 1 88 ? 2.426 10.695 11.961 1 94.38 88 ARG A C 1
ATOM 704 O O . ARG A 1 88 ? 3.617 10.398 11.844 1 94.38 88 ARG A O 1
ATOM 711 N N . ILE A 1 89 ? 1.728 11.117 10.992 1 95.25 89 ILE A N 1
ATOM 712 C CA . ILE A 1 89 ? 2.258 11.242 9.641 1 95.25 89 ILE A CA 1
ATOM 713 C C . ILE A 1 89 ? 3.32 12.336 9.602 1 95.25 89 ILE A C 1
ATOM 715 O O . ILE A 1 89 ? 4.414 12.133 9.07 1 95.25 89 ILE A O 1
ATOM 719 N N . ARG A 1 90 ? 3.039 13.461 10.125 1 93.06 90 ARG A N 1
ATOM 720 C CA . ARG A 1 90 ? 3.949 14.602 10.086 1 93.06 90 ARG A CA 1
ATOM 721 C C . ARG A 1 90 ? 5.188 14.344 10.938 1 93.06 90 ARG A C 1
ATOM 723 O O . ARG A 1 90 ? 6.27 14.859 10.641 1 93.06 90 ARG A O 1
ATOM 730 N N . ASN A 1 91 ? 5.016 13.578 12.016 1 93.31 91 ASN A N 1
ATOM 731 C CA . ASN A 1 91 ? 6.176 13.203 12.812 1 93.31 91 ASN A CA 1
ATOM 732 C C . ASN A 1 91 ? 7.145 12.328 12.016 1 93.31 91 ASN A C 1
ATOM 734 O O . ASN A 1 91 ? 8.359 12.477 12.141 1 93.31 91 ASN A O 1
ATOM 738 N N . LYS A 1 92 ? 6.656 11.422 11.297 1 95.25 92 LYS A N 1
ATOM 739 C CA . LYS A 1 92 ? 7.5 10.531 10.516 1 95.25 92 LYS A CA 1
ATOM 740 C C . LYS A 1 92 ? 8.039 11.234 9.273 1 95.25 92 LYS A C 1
ATOM 742 O O . LYS A 1 92 ? 9.172 10.984 8.852 1 95.25 92 LYS A O 1
ATOM 747 N N . TYR A 1 93 ? 7.188 12.062 8.703 1 95.56 93 TYR A N 1
ATOM 748 C CA . TYR A 1 93 ? 7.559 12.781 7.488 1 95.56 93 TYR A CA 1
ATOM 749 C C . TYR A 1 93 ? 7.426 14.281 7.688 1 95.56 93 TYR A C 1
ATOM 751 O O . TYR A 1 93 ? 6.539 14.914 7.109 1 95.56 93 TYR A O 1
ATOM 759 N N . PRO A 1 94 ? 8.367 14.859 8.297 1 93 94 PRO A N 1
ATOM 760 C CA . PRO A 1 94 ? 8.242 16.266 8.68 1 93 94 PRO A CA 1
ATOM 761 C C . PRO A 1 94 ? 8.562 17.219 7.527 1 93 94 PRO A C 1
ATOM 763 O O . PRO A 1 94 ? 9.242 16.844 6.57 1 93 94 PRO A O 1
ATOM 766 N N . ASP A 1 95 ? 7.938 18.359 7.562 1 87.88 95 ASP A N 1
ATOM 767 C CA . ASP A 1 95 ? 8.383 19.5 6.762 1 87.88 95 ASP A CA 1
ATOM 768 C C . ASP A 1 95 ? 9.492 20.266 7.469 1 87.88 95 ASP A C 1
ATOM 770 O O . ASP A 1 95 ? 9.344 20.656 8.625 1 87.88 95 ASP A O 1
ATOM 774 N N . PRO A 1 96 ? 10.539 20.422 6.77 1 81.06 96 PRO A N 1
ATOM 775 C CA . PRO A 1 96 ? 11.656 21.078 7.445 1 81.06 96 PRO A CA 1
ATOM 776 C C . PRO A 1 96 ? 11.328 22.5 7.891 1 81.06 96 PRO A C 1
ATOM 778 O O . PRO A 1 96 ? 11.898 22.984 8.867 1 81.06 96 PRO A O 1
ATOM 781 N N . THR A 1 97 ? 10.492 23.125 7.156 1 80.06 97 THR A N 1
ATOM 782 C CA . THR A 1 97 ? 10.18 24.516 7.496 1 80.06 97 THR A CA 1
ATOM 783 C C . THR A 1 97 ? 8.984 24.578 8.438 1 80.06 97 THR A C 1
ATOM 785 O O . THR A 1 97 ? 8.648 25.656 8.953 1 80.06 97 THR A O 1
ATOM 788 N N . GLY A 1 98 ? 8.406 23.484 8.75 1 75.19 98 GLY A N 1
ATOM 789 C CA . GLY A 1 98 ? 7.246 23.406 9.625 1 75.19 98 GLY A CA 1
ATOM 790 C C . GLY A 1 98 ? 5.992 24 9.008 1 75.19 98 GLY A C 1
ATOM 791 O O . GLY A 1 98 ? 4.973 24.141 9.688 1 75.19 98 GLY A O 1
ATOM 792 N N . ASN A 1 99 ? 6.133 24.562 7.809 1 70.88 99 ASN A N 1
ATOM 793 C CA . ASN A 1 99 ? 4.984 25.141 7.113 1 70.88 99 ASN A CA 1
ATOM 794 C C . ASN A 1 99 ? 4.238 24.078 6.301 1 70.88 99 ASN A C 1
ATOM 796 O O .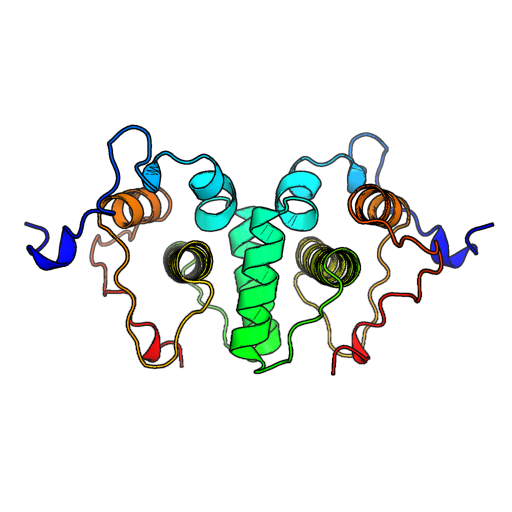 ASN A 1 99 ? 4.723 23.641 5.258 1 70.88 99 ASN A O 1
ATOM 800 N N . TYR A 1 100 ? 3.254 23.562 6.996 1 69.81 100 TYR A N 1
ATOM 801 C CA . TYR A 1 100 ? 2.438 22.547 6.344 1 69.81 100 TYR A CA 1
ATOM 802 C C . TYR A 1 100 ? 1.302 23.188 5.555 1 69.81 100 TYR A C 1
ATOM 804 O O . TYR A 1 100 ? 0.611 24.078 6.055 1 69.81 100 TYR A O 1
ATOM 812 N N . VAL A 1 101 ? 1.322 23.078 4.258 1 62.22 101 VAL A N 1
ATOM 813 C CA . VAL A 1 101 ? 0.176 23.531 3.475 1 62.22 101 VAL A CA 1
ATOM 814 C C . VAL A 1 101 ? -0.823 22.391 3.314 1 62.22 101 VAL A C 1
ATOM 816 O O . VAL A 1 101 ? -0.431 21.219 3.227 1 62.22 101 VAL A O 1
ATOM 819 N N . GLY A 1 102 ? -1.928 22.344 3.93 1 56.72 102 GLY A N 1
ATOM 820 C CA . GLY A 1 102 ? -2.992 21.344 4.02 1 56.72 102 GLY A CA 1
ATOM 821 C C . GLY A 1 102 ? -3.113 20.5 2.775 1 56.72 102 GLY A C 1
ATOM 822 O O . GLY A 1 102 ? -2.727 20.922 1.683 1 56.72 102 GLY A O 1
ATOM 823 N N . PHE A 1 103 ? -3.201 19.156 2.969 1 56.31 103 PHE A N 1
ATOM 824 C CA . PHE A 1 103 ? -3.535 18.203 1.914 1 56.31 103 PHE A CA 1
ATOM 825 C C . PHE A 1 103 ? -4.887 18.531 1.295 1 56.31 103 PHE A C 1
ATOM 827 O O . PHE A 1 103 ? -5.875 18.719 2.01 1 56.31 103 PHE A O 1
ATOM 834 N N . VAL A 1 104 ? -5.062 19.203 0.104 1 50.81 104 VAL A N 1
ATOM 835 C CA . VAL A 1 104 ? -6.352 19.312 -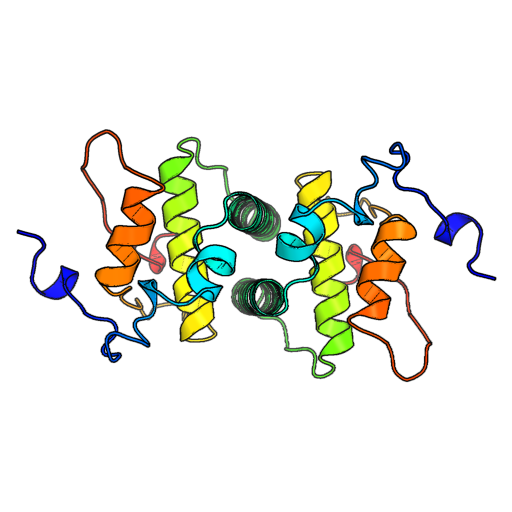0.57 1 50.81 104 VAL A CA 1
ATOM 836 C C . VAL A 1 104 ? -6.516 18.188 -1.578 1 50.81 104 VAL A C 1
ATOM 838 O O . VAL A 1 104 ? -5.762 18.094 -2.549 1 50.81 104 VAL A O 1
ATOM 841 N N . PRO A 1 105 ? -7.191 17.172 -1.333 1 49.69 105 PRO A N 1
ATOM 842 C CA . PRO A 1 105 ? -7.41 16.078 -2.283 1 49.69 105 PRO A CA 1
ATOM 843 C C . PRO A 1 105 ? -7.664 16.578 -3.705 1 49.69 105 PRO A C 1
ATOM 845 O O . PRO A 1 105 ? -7.254 15.93 -4.672 1 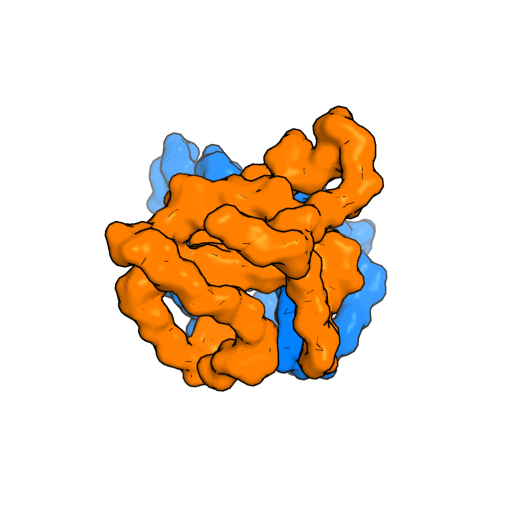49.69 105 PRO A O 1
ATOM 848 N N . GLY A 1 106 ? -8.547 17.516 -4.008 1 42 106 GLY A N 1
ATOM 849 C CA . GLY A 1 106 ? -8.852 18.062 -5.316 1 42 106 GLY A CA 1
ATOM 850 C C . GLY A 1 106 ? -7.637 18.625 -6.031 1 42 106 GLY A C 1
ATOM 851 O O . GLY A 1 106 ? -7.688 18.906 -7.23 1 42 106 GLY A O 1
ATOM 852 N N . ARG A 1 107 ? -6.82 19.156 -5.383 1 36.5 107 ARG A N 1
ATOM 853 C CA . ARG A 1 107 ? -5.723 19.828 -6.074 1 36.5 107 ARG A CA 1
ATOM 854 C C . ARG A 1 107 ? -4.648 18.828 -6.492 1 36.5 107 ARG A C 1
ATOM 856 O O . ARG A 1 107 ? -3.605 19.219 -7.023 1 36.5 107 ARG A O 1
ATOM 863 N N . LEU A 1 108 ? -4.668 17.672 -6.223 1 39.16 108 LEU A N 1
ATOM 864 C CA . LEU A 1 108 ? -3.721 16.703 -6.77 1 39.16 108 LEU A CA 1
ATOM 865 C C . LEU A 1 108 ? -3.799 16.672 -8.289 1 39.16 108 LEU A C 1
ATOM 867 O O . LEU A 1 108 ? -4.676 16.016 -8.859 1 39.16 108 LEU A O 1
ATOM 871 N N . GLY A 1 109 ? -3.795 17.844 -9.031 1 29.23 109 GLY A N 1
ATOM 872 C CA . GLY A 1 109 ? -3.51 17.922 -10.453 1 29.23 109 GLY A CA 1
ATOM 873 C C . GLY A 1 109 ? -2.176 17.312 -10.836 1 29.23 109 GLY A C 1
ATOM 874 O O . GLY A 1 109 ? -1.282 17.188 -10 1 29.23 109 GLY A O 1
ATOM 875 N N . MET B 1 1 ? 3.604 -29.828 -14.367 1 38.28 1 MET B N 1
ATOM 876 C CA . MET B 1 1 ? 4.812 -29.219 -13.828 1 38.28 1 MET B CA 1
ATOM 877 C C . MET B 1 1 ? 4.883 -27.734 -14.195 1 38.28 1 MET B C 1
ATOM 879 O O . MET B 1 1 ? 4.496 -27.344 -15.289 1 38.28 1 MET B O 1
ATOM 883 N N . PRO B 1 2 ? 4.848 -26.812 -13.234 1 44.25 2 PRO B N 1
ATOM 884 C CA . PRO B 1 2 ? 4.883 -25.438 -13.727 1 44.25 2 PRO B CA 1
ATOM 885 C C . PRO B 1 2 ? 5.941 -25.219 -14.805 1 44.25 2 PRO B C 1
ATOM 887 O O . PRO B 1 2 ? 6.961 -25.922 -14.82 1 44.25 2 PRO B O 1
ATOM 890 N N . SER B 1 3 ? 5.559 -24.922 -15.992 1 43.56 3 SER B N 1
ATOM 891 C CA . SER B 1 3 ? 6.473 -24.734 -17.109 1 43.56 3 SER B CA 1
ATOM 892 C C . SER B 1 3 ? 7.688 -23.922 -16.703 1 43.56 3 SER B C 1
ATOM 894 O O . SER B 1 3 ? 7.652 -23.203 -15.695 1 43.56 3 SER B O 1
ATOM 896 N N . ASP B 1 4 ? 8.852 -24.188 -17.25 1 47.53 4 ASP B N 1
ATOM 897 C CA . ASP B 1 4 ? 10.133 -23.531 -17.062 1 47.53 4 ASP B CA 1
ATOM 898 C C . ASP B 1 4 ? 9.953 -22.031 -16.844 1 47.53 4 ASP B C 1
ATOM 900 O O . ASP B 1 4 ? 10.703 -21.406 -16.094 1 47.53 4 ASP B O 1
ATOM 904 N N . ARG B 1 5 ? 9.211 -21.391 -17.734 1 48.97 5 ARG B N 1
ATOM 905 C CA . ARG B 1 5 ? 8.945 -19.953 -17.703 1 48.97 5 ARG B CA 1
ATOM 906 C C . ARG B 1 5 ? 8.289 -19.562 -16.375 1 48.97 5 ARG B C 1
ATOM 908 O O . ARG B 1 5 ? 8.523 -18.453 -15.875 1 48.97 5 ARG B O 1
ATOM 915 N N . GLU B 1 6 ? 7.641 -20.562 -15.789 1 52.22 6 GLU B N 1
ATOM 916 C CA . GLU B 1 6 ? 6.914 -20.344 -14.547 1 52.22 6 GLU B CA 1
ATOM 917 C C . GLU B 1 6 ? 7.84 -20.469 -13.336 1 52.22 6 GLU B C 1
ATOM 919 O O . GLU B 1 6 ? 7.449 -20.141 -12.219 1 52.22 6 GLU B O 1
ATOM 924 N N . ASN B 1 7 ? 8.984 -21.047 -13.648 1 61.03 7 ASN B N 1
ATOM 925 C CA . ASN B 1 7 ? 9.914 -21.234 -12.547 1 61.03 7 ASN B CA 1
ATOM 926 C C . ASN B 1 7 ? 11.039 -20.203 -12.562 1 61.03 7 ASN B C 1
ATOM 928 O O . ASN B 1 7 ? 12.219 -20.562 -12.57 1 61.03 7 ASN B O 1
ATOM 932 N N . VAL B 1 8 ? 10.672 -19.078 -13.016 1 73.56 8 VAL B N 1
ATOM 933 C CA . VAL B 1 8 ? 11.703 -18.047 -12.938 1 73.56 8 VAL B CA 1
ATOM 934 C C . VAL B 1 8 ? 12 -17.719 -11.469 1 73.56 8 VAL B C 1
ATOM 936 O O . VAL B 1 8 ? 11.078 -17.562 -10.664 1 73.56 8 VAL B O 1
ATOM 939 N N . CYS B 1 9 ? 13.297 -17.938 -11.094 1 79.75 9 CYS B N 1
ATOM 940 C CA . CYS B 1 9 ? 13.781 -17.609 -9.758 1 79.75 9 CYS B CA 1
ATOM 941 C C . CYS B 1 9 ? 14.148 -16.141 -9.664 1 79.75 9 CYS B C 1
ATOM 943 O O . CYS B 1 9 ? 14.477 -15.508 -10.672 1 79.75 9 CYS B O 1
ATOM 945 N N . CYS B 1 10 ? 14.039 -15.57 -8.523 1 85.19 10 CYS B N 1
ATOM 946 C CA . CYS B 1 10 ? 14.352 -14.164 -8.32 1 85.19 10 CYS B CA 1
ATOM 947 C C . CYS B 1 10 ? 15.844 -13.906 -8.516 1 85.19 10 CYS B C 1
ATOM 949 O O . CYS B 1 10 ? 16.266 -12.758 -8.664 1 85.19 10 CYS B O 1
ATOM 951 N N . GLY B 1 11 ? 16.531 -15 -8.578 1 82.75 11 GLY B N 1
ATOM 952 C CA . GLY B 1 11 ? 17.953 -14.906 -8.859 1 82.75 11 GLY B CA 1
ATOM 953 C C . GLY B 1 11 ? 18.781 -14.469 -7.664 1 82.75 11 GLY B C 1
ATOM 954 O O . GLY B 1 11 ? 19.984 -14.242 -7.781 1 82.75 11 GLY B O 1
ATOM 955 N N . GLN B 1 12 ? 18.172 -14.328 -6.488 1 84.31 12 GLN B N 1
ATOM 956 C CA . GLN B 1 12 ? 18.875 -13.914 -5.277 1 84.31 12 GLN B CA 1
ATOM 957 C C . GLN B 1 12 ? 19.375 -15.117 -4.492 1 84.31 12 GLN B C 1
ATOM 959 O 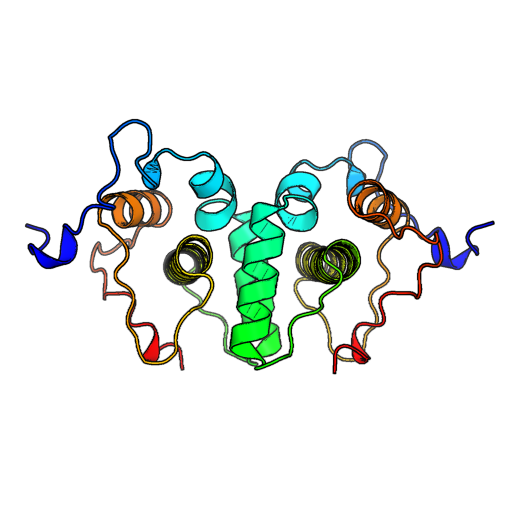O . GLN B 1 12 ? 18.922 -16.234 -4.711 1 84.31 12 G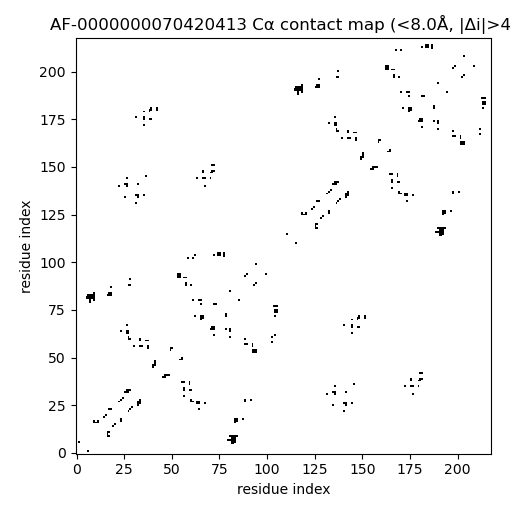LN B O 1
ATOM 964 N N . ASN B 1 13 ? 20.391 -14.898 -3.682 1 84.88 13 ASN B N 1
ATOM 965 C CA . ASN B 1 13 ? 20.75 -15.938 -2.73 1 84.88 1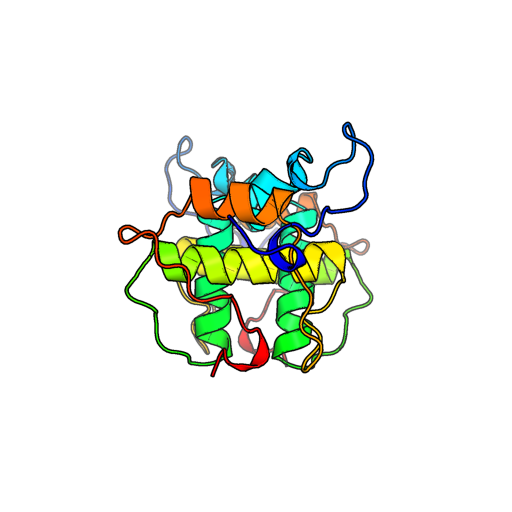3 ASN B CA 1
ATOM 966 C C . ASN B 1 13 ? 19.625 -16.219 -1.739 1 84.88 13 ASN B C 1
ATOM 968 O O . ASN B 1 13 ? 18.766 -15.367 -1.52 1 84.88 13 ASN B O 1
ATOM 972 N N . PRO B 1 14 ? 19.688 -17.422 -1.148 1 82.94 14 PRO B N 1
ATOM 973 C CA . PRO B 1 14 ? 18.562 -17.844 -0.298 1 82.94 14 PRO B CA 1
ATOM 974 C C . PRO B 1 14 ? 18.234 -16.828 0.797 1 82.94 14 PRO B C 1
ATOM 976 O O . PRO B 1 14 ? 17.062 -16.625 1.125 1 82.94 14 PRO B O 1
ATOM 979 N N . VAL B 1 15 ? 19.219 -16.156 1.353 1 84.5 15 VAL B N 1
ATOM 980 C CA . VAL B 1 15 ? 19 -15.219 2.445 1 84.5 15 VAL B CA 1
ATOM 981 C C . VAL B 1 15 ? 18.328 -13.953 1.908 1 84.5 15 VAL B C 1
ATOM 983 O O . VAL B 1 15 ? 17.547 -13.305 2.609 1 84.5 15 VAL B O 1
ATOM 986 N N . ASN B 1 16 ? 18.562 -13.742 0.574 1 86.31 16 ASN B N 1
ATOM 987 C CA . ASN B 1 16 ? 18.062 -12.508 -0.022 1 86.31 16 ASN B CA 1
ATOM 988 C C . ASN B 1 16 ? 16.953 -12.789 -1.03 1 86.31 16 ASN B C 1
ATOM 990 O O . ASN B 1 16 ? 16.562 -11.914 -1.804 1 86.31 16 ASN B O 1
ATOM 994 N N . CYS B 1 17 ? 16.5 -14.016 -0.945 1 90.44 17 CYS B N 1
ATOM 995 C CA . CYS B 1 17 ? 15.367 -14.336 -1.799 1 90.44 17 CYS B CA 1
ATOM 996 C C . CYS B 1 17 ? 14.211 -13.367 -1.554 1 90.44 17 CYS B C 1
ATOM 998 O O . CYS B 1 17 ? 13.875 -13.078 -0.405 1 90.44 17 CYS B O 1
ATOM 1000 N N . HIS B 1 18 ? 13.57 -12.836 -2.598 1 90.88 18 HIS B N 1
ATOM 1001 C CA . HIS B 1 18 ? 12.508 -11.852 -2.459 1 90.88 18 HIS B CA 1
ATOM 1002 C C . HIS B 1 18 ? 11.367 -12.391 -1.597 1 90.88 18 HIS B C 1
ATOM 1004 O O . HIS B 1 18 ? 10.727 -11.633 -0.864 1 90.88 18 HIS B O 1
ATOM 1010 N N . SER B 1 19 ? 11.133 -13.734 -1.642 1 90.56 19 SER B N 1
ATOM 1011 C CA . SER B 1 19 ? 10.023 -14.336 -0.908 1 90.56 19 SER B CA 1
ATOM 1012 C C . SER B 1 19 ? 10.289 -14.328 0.594 1 90.56 19 SER B C 1
ATOM 1014 O O . SER B 1 19 ? 9.375 -14.539 1.392 1 90.56 19 SER B O 1
ATOM 1016 N N . ARG B 1 20 ? 11.469 -14.023 0.999 1 89.69 20 ARG B N 1
ATOM 1017 C CA . ARG B 1 20 ? 11.828 -14.094 2.412 1 89.69 20 ARG B CA 1
ATOM 1018 C C . ARG B 1 20 ? 11.992 -12.703 3.008 1 89.69 20 ARG B C 1
ATOM 1020 O O . ARG B 1 20 ? 12.156 -12.555 4.219 1 89.69 20 ARG B O 1
ATOM 1027 N N . LEU B 1 21 ? 12.023 -11.766 2.203 1 90.06 21 LEU B N 1
ATOM 1028 C CA . LEU B 1 21 ? 12.18 -10.398 2.686 1 90.06 21 LEU B CA 1
ATOM 1029 C C . LEU B 1 21 ? 10.93 -9.938 3.43 1 90.06 21 LEU B C 1
ATOM 1031 O O . LEU B 1 21 ? 9.812 -10.25 3.021 1 90.06 21 LEU B O 1
ATOM 1035 N N . ARG B 1 22 ? 11.156 -9.25 4.461 1 89.25 22 ARG B N 1
ATOM 1036 C CA . ARG B 1 22 ? 10.055 -8.75 5.277 1 89.25 22 ARG B CA 1
ATOM 1037 C C . ARG B 1 22 ? 9.156 -7.82 4.469 1 89.25 22 ARG B C 1
ATOM 1039 O O . ARG B 1 22 ? 7.941 -7.793 4.672 1 89.25 22 ARG B O 1
ATOM 1046 N N . ASP B 1 23 ? 9.742 -7.152 3.521 1 92.44 23 ASP B N 1
ATOM 1047 C CA . ASP B 1 23 ? 9 -6.215 2.684 1 92.44 23 ASP B CA 1
ATOM 1048 C C . ASP B 1 23 ? 7.934 -6.938 1.866 1 92.44 23 ASP B C 1
ATOM 1050 O O . ASP B 1 23 ? 6.863 -6.383 1.604 1 92.44 23 ASP B O 1
ATOM 1054 N N . LEU B 1 24 ? 8.25 -8.148 1.586 1 95.31 24 LEU B N 1
ATOM 1055 C CA . LEU B 1 24 ? 7.27 -8.914 0.821 1 95.31 24 LEU B CA 1
ATOM 1056 C C . LEU B 1 24 ? 5.969 -9.07 1.604 1 95.31 24 LEU B C 1
ATOM 1058 O O . LEU B 1 24 ? 4.883 -8.867 1.06 1 95.31 24 LEU B O 1
ATOM 1062 N N . ASP B 1 25 ? 6.066 -9.336 2.801 1 94.69 25 ASP B N 1
ATOM 1063 C CA . ASP B 1 25 ? 4.895 -9.547 3.648 1 94.69 25 ASP B CA 1
ATOM 1064 C C . ASP B 1 25 ? 4.094 -8.258 3.809 1 94.69 25 ASP B C 1
ATOM 1066 O O . ASP B 1 25 ? 2.863 -8.273 3.766 1 94.69 25 ASP B O 1
ATOM 1070 N N . ASN B 1 26 ? 4.773 -7.188 3.881 1 94.62 26 ASN B N 1
ATOM 1071 C CA . ASN B 1 26 ? 4.121 -5.918 4.164 1 94.62 26 ASN B CA 1
ATOM 1072 C C . ASN B 1 26 ? 3.598 -5.258 2.891 1 94.62 26 ASN B C 1
ATOM 1074 O O . ASN B 1 26 ? 2.49 -4.715 2.877 1 94.62 26 ASN B O 1
ATOM 1078 N N . ILE B 1 27 ? 4.312 -5.344 1.871 1 96.81 27 ILE B N 1
ATOM 1079 C CA . ILE B 1 27 ? 4.02 -4.59 0.657 1 96.81 27 ILE B CA 1
ATOM 1080 C C . ILE B 1 27 ? 3.131 -5.426 -0.265 1 96.81 27 ILE B C 1
ATOM 1082 O O . ILE B 1 27 ? 2.193 -4.902 -0.872 1 96.81 27 ILE B O 1
ATOM 1086 N N . VAL B 1 28 ? 3.4 -6.691 -0.246 1 96.94 28 VAL B N 1
ATOM 1087 C CA . VAL B 1 28 ? 2.84 -7.492 -1.328 1 96.94 28 VAL B CA 1
ATOM 1088 C C . VAL B 1 28 ? 1.745 -8.406 -0.779 1 96.94 28 VAL B C 1
ATOM 1090 O O . VAL B 1 28 ? 0.765 -8.695 -1.47 1 96.94 28 VAL B O 1
ATOM 1093 N N . LEU B 1 29 ? 1.895 -8.82 0.484 1 97.06 29 LEU B N 1
ATOM 1094 C CA . LEU B 1 29 ? 1.011 -9.891 0.934 1 97.06 29 LEU B CA 1
ATOM 1095 C C . LEU B 1 29 ? -0.003 -9.375 1.947 1 97.06 29 LEU B C 1
ATOM 1097 O O . LEU B 1 29 ? -1.042 -10 2.17 1 97.06 29 LEU B O 1
ATOM 1101 N N . ASP B 1 30 ? 0.232 -8.305 2.605 1 96.88 30 ASP B N 1
ATOM 1102 C CA . ASP B 1 30 ? -0.642 -7.797 3.66 1 96.88 30 ASP B CA 1
ATOM 1103 C C . ASP B 1 30 ? -2.027 -7.465 3.111 1 96.88 30 ASP B C 1
ATOM 1105 O O . ASP B 1 30 ? -2.156 -6.703 2.152 1 96.88 30 ASP B O 1
ATOM 1109 N N . GLU B 1 31 ? -3.023 -7.961 3.746 1 96.44 31 GLU B N 1
ATOM 1110 C CA . GLU B 1 31 ? -4.391 -7.844 3.242 1 96.44 31 GLU B CA 1
ATOM 1111 C C . GLU B 1 31 ? -4.863 -6.391 3.266 1 96.44 31 GLU B C 1
ATOM 1113 O O . GLU B 1 31 ? -5.523 -5.934 2.332 1 96.44 31 GLU B O 1
ATOM 1118 N N . GLY B 1 32 ? -4.531 -5.719 4.316 1 96 32 GLY B N 1
ATOM 1119 C CA . GLY B 1 32 ? -4.918 -4.316 4.402 1 96 32 GLY B CA 1
ATOM 1120 C C . GLY B 1 32 ? -4.258 -3.451 3.346 1 96 32 GLY B C 1
ATOM 1121 O O . GLY B 1 32 ? -4.918 -2.617 2.721 1 96 32 GLY B O 1
ATOM 1122 N N . VAL B 1 33 ? -3.043 -3.625 3.15 1 97.12 33 VAL B N 1
ATOM 1123 C CA . VAL B 1 33 ? -2.289 -2.875 2.152 1 97.12 33 VAL B CA 1
ATOM 1124 C C . VAL B 1 33 ? -2.852 -3.152 0.761 1 97.12 33 VAL B C 1
ATOM 1126 O O . VAL B 1 33 ? -3.078 -2.227 -0.022 1 97.12 33 VAL B O 1
ATOM 1129 N N . LEU B 1 34 ? -3.158 -4.371 0.462 1 97.06 34 LEU B N 1
ATOM 1130 C CA . LEU B 1 34 ? -3.672 -4.738 -0.854 1 97.06 34 LEU B CA 1
ATOM 1131 C C . LEU B 1 34 ? -5.066 -4.16 -1.074 1 97.06 34 LEU B C 1
ATOM 1133 O O . LEU B 1 34 ? -5.395 -3.729 -2.182 1 97.06 34 LEU B O 1
ATOM 1137 N N . GLU B 1 35 ? -5.84 -4.254 -0.068 1 96.12 35 GLU B N 1
ATOM 1138 C CA . GLU B 1 35 ? -7.18 -3.695 -0.199 1 96.12 35 GLU B CA 1
ATOM 1139 C C . GLU B 1 35 ? -7.129 -2.201 -0.509 1 96.12 35 GLU B C 1
ATOM 1141 O O . GLU B 1 35 ? -7.832 -1.721 -1.397 1 96.12 35 GLU B O 1
ATOM 1146 N N . VAL B 1 36 ? -6.34 -1.501 0.202 1 96.44 36 VAL B N 1
ATOM 1147 C CA . VAL B 1 36 ? -6.203 -0.065 -0.021 1 96.44 36 VAL B CA 1
ATOM 1148 C C . VAL B 1 36 ? -5.664 0.191 -1.427 1 96.44 36 VAL B C 1
ATOM 1150 O O . VAL B 1 36 ? -6.156 1.07 -2.137 1 96.44 36 VAL B O 1
ATOM 1153 N N . ALA B 1 37 ? -4.699 -0.521 -1.798 1 95.88 37 ALA B N 1
ATOM 1154 C CA . ALA B 1 37 ? -4.133 -0.372 -3.137 1 95.88 37 ALA B CA 1
ATOM 1155 C C . ALA B 1 37 ? -5.188 -0.62 -4.207 1 95.88 37 ALA B C 1
ATOM 1157 O O . ALA B 1 37 ? -5.25 0.103 -5.207 1 95.88 37 ALA B O 1
ATOM 1158 N N . ARG B 1 38 ? -5.953 -1.651 -4.016 1 93.88 38 ARG B N 1
ATOM 1159 C CA . ARG B 1 38 ? -7.008 -1.992 -4.965 1 93.88 38 ARG B CA 1
ATOM 1160 C C . ARG B 1 38 ? -8.039 -0.876 -5.059 1 93.88 38 ARG B C 1
ATOM 1162 O O . ARG B 1 38 ? -8.406 -0.45 -6.156 1 93.88 38 ARG B O 1
ATOM 1169 N N . ARG B 1 39 ? -8.5 -0.441 -3.996 1 92.5 39 ARG B N 1
ATOM 1170 C CA . ARG B 1 39 ? -9.5 0.621 -3.959 1 92.5 39 ARG B CA 1
ATOM 1171 C C . ARG B 1 39 ? -8.953 1.908 -4.566 1 92.5 39 ARG B C 1
ATOM 1173 O O . ARG B 1 39 ? -9.68 2.627 -5.262 1 92.5 39 ARG B O 1
ATOM 1180 N N . MET B 1 40 ? -7.723 2.17 -4.277 1 92.44 40 MET B N 1
ATOM 1181 C CA . MET B 1 40 ? -7.066 3.332 -4.867 1 92.44 40 MET B CA 1
ATOM 1182 C C . MET B 1 40 ? -7.078 3.248 -6.391 1 92.44 40 MET B C 1
ATOM 1184 O O . MET B 1 40 ? -7.457 4.207 -7.066 1 92.44 40 MET B O 1
ATOM 1188 N N . ARG B 1 41 ? -6.715 2.16 -6.82 1 89.56 41 ARG B N 1
ATOM 1189 C CA . ARG B 1 41 ? -6.684 1.95 -8.266 1 89.56 41 ARG B CA 1
ATOM 1190 C C . ARG B 1 41 ? -8.078 2.072 -8.867 1 89.56 41 ARG B C 1
ATOM 1192 O O . ARG B 1 41 ? -8.258 2.719 -9.906 1 89.56 41 ARG B O 1
ATOM 1199 N N . GLU B 1 42 ? -8.977 1.471 -8.266 1 88.56 42 GLU B N 1
ATOM 1200 C CA . GLU B 1 42 ? -10.359 1.52 -8.734 1 88.56 42 GLU B CA 1
ATOM 1201 C C . GLU B 1 42 ? -10.883 2.953 -8.773 1 88.56 42 GLU B C 1
ATOM 1203 O O . GLU B 1 42 ? -11.609 3.334 -9.695 1 88.56 42 GLU B O 1
ATOM 1208 N N . ASP B 1 43 ? -10.531 3.646 -7.809 1 85.31 43 ASP B N 1
ATOM 1209 C CA . ASP B 1 43 ? -10.961 5.039 -7.738 1 85.31 43 ASP B CA 1
ATOM 1210 C C . ASP B 1 43 ? -10.281 5.875 -8.828 1 85.31 43 ASP B C 1
ATOM 1212 O O . ASP B 1 43 ? -10.914 6.754 -9.422 1 85.31 43 ASP B O 1
ATOM 1216 N N . MET B 1 44 ? -9.102 5.617 -9.102 1 82.94 44 MET B N 1
ATOM 1217 C CA . MET B 1 44 ? -8.32 6.406 -10.055 1 82.94 44 MET B CA 1
ATOM 1218 C C . MET B 1 44 ? -8.703 6.055 -11.484 1 82.94 44 MET B C 1
ATOM 1220 O O . MET B 1 44 ? -8.758 6.934 -12.352 1 82.94 44 MET B O 1
ATOM 1224 N N . LEU B 1 45 ? -8.906 4.836 -11.734 1 81.44 45 LEU B N 1
ATOM 1225 C CA . LEU B 1 45 ? -9.156 4.391 -13.094 1 81.44 45 LEU B CA 1
ATOM 1226 C C . LEU B 1 45 ? -10.648 4.203 -13.344 1 81.44 45 LEU B C 1
ATOM 1228 O O . LEU B 1 45 ? -11.07 3.93 -14.469 1 81.44 45 LEU B O 1
ATOM 1232 N N . VAL B 1 46 ? -11.492 4.422 -12.406 1 72.38 46 VAL B N 1
ATOM 1233 C CA . VAL B 1 46 ? -12.938 4.215 -12.5 1 72.38 46 VAL B CA 1
ATOM 1234 C C . VAL B 1 46 ? -13.219 2.809 -13.016 1 72.38 46 VAL B C 1
ATOM 1236 O O . VAL B 1 46 ? -13.992 2.635 -13.969 1 72.38 46 VAL B O 1
ATOM 1239 N N . GLN B 1 47 ? -12.516 1.841 -12.516 1 73.12 47 GLN B N 1
ATOM 1240 C CA . GLN B 1 47 ? -12.672 0.447 -12.914 1 73.12 47 GLN B CA 1
ATOM 1241 C C . GLN B 1 47 ? -13.641 -0.288 -11.992 1 73.12 47 GLN B C 1
ATOM 1243 O O . GLN B 1 47 ? -13.805 0.091 -10.828 1 73.12 47 GLN B O 1
ATOM 1248 N N . ALA B 1 48 ? -14.172 -1.259 -12.57 1 73.19 48 ALA B N 1
ATOM 1249 C CA . ALA B 1 48 ? -15.133 -2.074 -11.828 1 73.19 48 ALA B CA 1
ATOM 1250 C C . ALA B 1 48 ? -14.422 -2.955 -10.805 1 73.19 48 ALA B C 1
ATOM 1252 O O . ALA B 1 48 ? -13.273 -3.363 -11.016 1 73.19 48 ALA B O 1
ATOM 1253 N N . HIS B 1 49 ? -15.078 -3.213 -9.805 1 78.94 49 HIS B N 1
ATOM 1254 C CA . HIS B 1 49 ? -14.625 -4.09 -8.727 1 78.94 49 HIS B CA 1
ATOM 1255 C C . HIS B 1 49 ? -14.664 -5.551 -9.156 1 78.94 49 HIS B C 1
ATOM 1257 O O . HIS B 1 49 ? -15.641 -6.004 -9.75 1 78.94 49 HIS B O 1
ATOM 1263 N N . ASP B 1 50 ? -13.594 -6.246 -8.977 1 80.38 50 ASP B N 1
ATOM 1264 C CA . ASP B 1 50 ? -13.602 -7.695 -9.141 1 80.38 50 ASP B CA 1
ATOM 1265 C C . ASP B 1 50 ? -14.266 -8.383 -7.949 1 80.38 50 ASP B C 1
ATOM 1267 O O . ASP B 1 50 ? -13.844 -8.203 -6.809 1 80.38 50 ASP B O 1
ATOM 1271 N N . GLU B 1 51 ? -15.203 -9.203 -8.203 1 86.69 51 GLU B N 1
ATOM 1272 C CA . GLU B 1 51 ? -15.984 -9.836 -7.145 1 86.69 51 GLU B CA 1
ATOM 1273 C C . GLU B 1 51 ? -15.211 -10.977 -6.496 1 86.69 51 GLU B C 1
ATOM 1275 O O . GLU B 1 51 ? -15.508 -11.367 -5.363 1 86.69 51 GLU B O 1
ATOM 1280 N N . ASN B 1 52 ? -14.344 -11.477 -7.266 1 89.94 52 ASN B N 1
ATOM 1281 C CA . ASN B 1 52 ? -13.5 -12.516 -6.684 1 89.94 52 ASN B CA 1
ATOM 1282 C C . ASN B 1 52 ? -12.352 -11.922 -5.871 1 89.94 52 ASN B C 1
ATOM 1284 O O . ASN B 1 52 ? -11.383 -11.422 -6.438 1 89.94 52 ASN B O 1
ATOM 1288 N N . TYR B 1 53 ? -12.414 -12.047 -4.617 1 92.25 53 TYR B N 1
ATOM 1289 C CA . TYR B 1 53 ? -11.484 -11.414 -3.691 1 92.25 53 TYR B CA 1
ATOM 1290 C C . TYR B 1 53 ? -10.062 -11.93 -3.914 1 92.25 53 TYR B C 1
ATOM 1292 O O . TYR B 1 53 ? -9.117 -11.148 -3.998 1 92.25 53 TYR B O 1
ATOM 1300 N N . ASN B 1 54 ? -9.922 -13.211 -3.967 1 93.56 54 ASN B N 1
ATOM 1301 C CA . ASN B 1 54 ? -8.602 -13.797 -4.109 1 93.56 54 ASN B CA 1
ATOM 1302 C C . ASN B 1 54 ? -7.957 -13.43 -5.441 1 93.56 54 ASN B C 1
ATOM 1304 O O . ASN B 1 54 ? -6.766 -13.117 -5.5 1 93.56 54 ASN B O 1
ATOM 1308 N N . ARG B 1 55 ? -8.75 -13.445 -6.465 1 91.94 55 ARG B N 1
ATOM 1309 C CA . ARG B 1 55 ? -8.234 -13.055 -7.773 1 91.94 55 ARG B CA 1
ATOM 1310 C C . ARG B 1 55 ? -7.797 -11.594 -7.777 1 91.94 55 ARG B C 1
ATOM 1312 O O . ARG B 1 55 ? -6.707 -11.273 -8.258 1 91.94 55 ARG B O 1
ATOM 1319 N N . ALA B 1 56 ? -8.672 -10.781 -7.258 1 92.56 56 ALA B N 1
ATOM 1320 C CA . ALA B 1 56 ? -8.336 -9.367 -7.188 1 92.56 56 ALA B CA 1
ATOM 1321 C C . ALA B 1 56 ? -7.074 -9.141 -6.355 1 92.56 56 ALA B C 1
ATOM 1323 O O . ALA B 1 56 ? -6.227 -8.32 -6.707 1 92.56 56 ALA B O 1
ATOM 1324 N N . SER B 1 57 ? -6.934 -9.867 -5.266 1 95.31 57 SER B N 1
ATOM 1325 C CA . SER B 1 57 ? -5.785 -9.719 -4.379 1 95.31 57 SER B CA 1
ATOM 1326 C C . SER B 1 57 ? -4.504 -10.203 -5.051 1 95.31 57 SER B C 1
ATOM 1328 O O . SER B 1 57 ? -3.455 -9.57 -4.934 1 95.31 57 SER B O 1
ATOM 1330 N N . ARG B 1 58 ? -4.637 -11.266 -5.789 1 94.19 58 ARG B N 1
ATOM 1331 C CA . ARG B 1 58 ? -3.463 -11.758 -6.504 1 94.19 58 ARG B CA 1
ATOM 1332 C C . ARG B 1 58 ? -2.973 -10.734 -7.523 1 94.19 58 ARG B C 1
ATOM 1334 O O . ARG B 1 58 ? -1.779 -10.43 -7.59 1 94.19 58 ARG B O 1
ATOM 1341 N N . HIS B 1 59 ? -3.869 -10.242 -8.258 1 91.81 59 HIS B N 1
ATOM 1342 C CA . HIS B 1 59 ? -3.496 -9.281 -9.289 1 91.81 59 HIS B CA 1
ATOM 1343 C C . HIS B 1 59 ? -2.883 -8.031 -8.68 1 91.81 59 HIS B C 1
ATOM 1345 O O . HIS B 1 59 ? -1.9 -7.496 -9.203 1 91.81 59 HIS B O 1
ATOM 1351 N N . THR B 1 60 ? -3.5 -7.594 -7.652 1 94.5 60 THR B N 1
ATOM 1352 C CA . THR B 1 60 ? -2.947 -6.43 -6.965 1 94.5 60 THR B CA 1
ATOM 1353 C C . THR B 1 60 ? -1.556 -6.734 -6.422 1 94.5 60 THR B C 1
ATOM 1355 O O . THR B 1 60 ? -0.639 -5.922 -6.555 1 94.5 60 THR B O 1
ATOM 1358 N N . ALA B 1 61 ? -1.397 -7.902 -5.832 1 96.25 61 ALA B N 1
ATOM 1359 C CA . ALA B 1 61 ? -0.107 -8.312 -5.285 1 96.25 61 ALA B CA 1
ATOM 1360 C C . ALA B 1 61 ? 0.964 -8.344 -6.375 1 96.25 61 ALA B C 1
ATOM 1362 O O . ALA B 1 61 ? 2.088 -7.887 -6.16 1 96.25 61 ALA B O 1
ATOM 1363 N N . TYR B 1 62 ? 0.59 -8.852 -7.516 1 92.56 62 TYR B N 1
ATOM 1364 C CA . TYR B 1 62 ? 1.532 -8.883 -8.625 1 92.56 62 TYR B CA 1
ATOM 1365 C C . TYR B 1 62 ? 1.986 -7.48 -9 1 92.56 62 TYR B C 1
ATOM 1367 O O . TYR B 1 62 ? 3.176 -7.242 -9.227 1 92.56 62 TYR B O 1
ATOM 1375 N N . ARG B 1 63 ? 1.092 -6.637 -9.062 1 92.44 63 ARG B N 1
ATOM 1376 C CA . ARG B 1 63 ? 1.423 -5.258 -9.406 1 92.44 63 ARG B CA 1
ATOM 1377 C C . ARG B 1 63 ? 2.326 -4.629 -8.344 1 92.44 63 ARG B C 1
ATOM 1379 O O . ARG B 1 63 ? 3.285 -3.932 -8.68 1 92.44 63 ARG B O 1
ATOM 1386 N N . GLN B 1 64 ? 1.958 -4.855 -7.086 1 96 64 GLN B N 1
ATOM 1387 C CA . GLN B 1 64 ? 2.785 -4.328 -6.008 1 96 64 GLN B CA 1
ATOM 1388 C C . GLN B 1 64 ? 4.227 -4.82 -6.129 1 96 64 GLN B C 1
ATOM 1390 O O . GLN B 1 64 ? 5.168 -4.039 -5.969 1 96 64 GLN B O 1
ATOM 1395 N N . TYR B 1 65 ? 4.355 -6.066 -6.445 1 94.62 65 TYR B N 1
ATOM 1396 C CA . TYR B 1 65 ? 5.691 -6.645 -6.539 1 94.62 65 TYR B CA 1
ATOM 1397 C C . TYR B 1 65 ? 6.492 -5.988 -7.656 1 94.62 65 TYR B C 1
ATOM 1399 O O . TYR B 1 65 ? 7.652 -5.617 -7.465 1 94.62 65 TYR B O 1
ATOM 1407 N N . VAL B 1 66 ? 5.91 -5.891 -8.82 1 92.62 66 VAL B N 1
ATOM 1408 C CA . VAL B 1 66 ? 6.59 -5.336 -9.992 1 92.62 66 VAL B CA 1
ATOM 1409 C C . VAL B 1 66 ? 7.059 -3.916 -9.688 1 92.62 66 VAL B C 1
ATOM 1411 O O . VAL B 1 66 ? 8.203 -3.557 -9.992 1 92.62 66 VAL B O 1
ATOM 1414 N N . ILE B 1 67 ? 6.211 -3.15 -9.047 1 93.81 67 ILE B N 1
ATOM 1415 C CA . ILE B 1 67 ? 6.582 -1.776 -8.727 1 93.81 67 ILE B CA 1
ATOM 1416 C C . ILE B 1 67 ? 7.668 -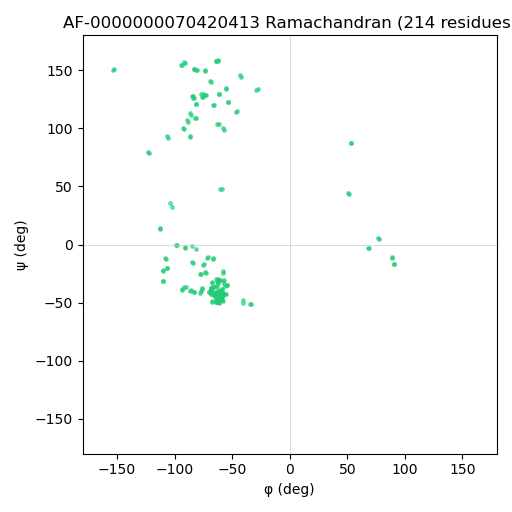1.775 -7.652 1 93.81 67 ILE B C 1
ATOM 1418 O O . ILE B 1 67 ? 8.609 -0.975 -7.711 1 93.81 67 ILE B O 1
ATOM 1422 N N . TRP B 1 68 ? 7.547 -2.619 -6.699 1 94.12 68 TRP B N 1
ATOM 1423 C CA . TRP B 1 68 ? 8.508 -2.713 -5.602 1 94.12 68 TRP B CA 1
ATOM 1424 C C . TRP B 1 68 ? 9.906 -3.008 -6.129 1 94.12 68 TRP B C 1
ATOM 1426 O O . TRP B 1 68 ? 10.883 -2.363 -5.727 1 94.12 68 TRP B O 1
ATOM 1436 N N . ILE B 1 69 ? 9.945 -3.873 -7.176 1 92.06 69 ILE B N 1
ATOM 1437 C CA . ILE B 1 69 ? 11.25 -4.344 -7.637 1 92.06 69 ILE B CA 1
ATOM 1438 C C . ILE B 1 69 ? 11.742 -3.459 -8.781 1 92.06 69 ILE B C 1
ATOM 1440 O O . ILE B 1 69 ? 12.922 -3.119 -8.844 1 92.06 69 ILE B O 1
ATOM 1444 N N . HIS B 1 70 ? 10.828 -3.041 -9.664 1 90.5 70 HIS B N 1
ATOM 1445 C CA . HIS B 1 70 ? 11.258 -2.375 -10.891 1 90.5 70 HIS B CA 1
ATOM 1446 C C . HIS B 1 70 ? 10.969 -0.879 -10.828 1 90.5 70 HIS B C 1
ATOM 1448 O O . HIS B 1 70 ? 11.492 -0.109 -11.641 1 90.5 70 HIS B O 1
ATOM 1454 N N . GLY B 1 71 ? 10.055 -0.475 -9.938 1 89.12 71 GLY B N 1
ATOM 1455 C CA . GLY B 1 71 ? 9.789 0.945 -9.781 1 89.12 71 GLY B CA 1
ATOM 1456 C C . GLY B 1 71 ? 8.703 1.455 -10.711 1 89.12 71 GLY B C 1
ATOM 1457 O O . GLY B 1 71 ? 8.281 2.607 -10.609 1 89.12 71 GLY B O 1
ATOM 1458 N N . HIS B 1 72 ? 8.344 0.647 -11.633 1 87.25 72 HIS B N 1
ATOM 1459 C CA . HIS B 1 72 ? 7.277 0.994 -12.57 1 87.25 72 HIS B CA 1
ATOM 1460 C C . HIS B 1 72 ? 6.578 -0.255 -13.094 1 87.25 72 HIS B C 1
ATOM 1462 O O . HIS B 1 72 ? 7.148 -1.348 -13.07 1 87.25 72 HIS B O 1
ATOM 1468 N N . LEU B 1 73 ? 5.281 -0.11 -13.445 1 81.31 73 LEU B N 1
ATOM 1469 C CA . LEU B 1 73 ? 4.547 -1.243 -13.992 1 81.31 73 LEU B CA 1
ATOM 1470 C C . LEU B 1 73 ? 4.961 -1.506 -15.438 1 81.31 73 LEU B C 1
ATOM 1472 O O . LEU B 1 73 ? 4.973 -2.654 -15.883 1 81.31 73 LEU B O 1
ATOM 1476 N N . GLY B 1 74 ? 5.605 -0.471 -16.078 1 69.81 74 GLY B N 1
ATOM 1477 C CA . GLY B 1 74 ? 6.066 -0.591 -17.453 1 69.81 74 GLY B CA 1
ATOM 1478 C C . GLY B 1 74 ? 4.98 -1.037 -18.406 1 69.81 74 GLY B C 1
ATOM 1479 O O . GLY B 1 74 ? 4.637 -2.221 -18.453 1 69.81 74 GLY B O 1
ATOM 1480 N N . ALA B 1 75 ? 4.262 -0.141 -18.906 1 61.44 75 ALA B N 1
ATOM 1481 C CA . ALA B 1 75 ? 3.266 -0.453 -19.922 1 61.44 75 ALA B CA 1
ATOM 1482 C C . ALA B 1 75 ? 3.893 -1.212 -21.094 1 61.44 75 ALA B C 1
ATOM 1484 O O . ALA B 1 75 ? 4.949 -0.823 -21.594 1 61.44 75 ALA B O 1
ATOM 1485 N N . GLY B 1 76 ? 3.334 -2.428 -21.359 1 59.5 76 GLY B N 1
ATOM 1486 C CA . GLY B 1 76 ? 3.805 -3.164 -22.531 1 59.5 76 GLY B CA 1
ATOM 1487 C C . GLY B 1 76 ? 4.957 -4.098 -22.219 1 59.5 76 GLY B C 1
ATOM 1488 O O . GLY B 1 76 ? 5.363 -4.902 -23.062 1 59.5 76 GLY B O 1
ATOM 1489 N N . ASN B 1 77 ? 5.637 -3.922 -21.078 1 62.38 77 ASN B N 1
ATOM 1490 C CA . ASN B 1 77 ? 6.723 -4.812 -20.672 1 62.38 77 ASN B CA 1
ATOM 1491 C C . ASN B 1 77 ? 6.301 -5.742 -19.531 1 62.38 77 ASN B C 1
ATOM 1493 O O . ASN B 1 77 ? 6.328 -5.348 -18.375 1 62.38 77 ASN B O 1
ATOM 1497 N N . ARG B 1 78 ? 5.832 -6.867 -20 1 66.62 78 ARG B N 1
ATOM 1498 C CA . ARG B 1 78 ? 5.395 -7.848 -19.016 1 66.62 78 ARG B CA 1
ATOM 1499 C C . ARG B 1 78 ? 6.555 -8.273 -18.125 1 66.62 78 ARG B C 1
ATOM 1501 O O . ARG B 1 78 ? 7.562 -8.797 -18.594 1 66.62 78 ARG B O 1
ATOM 1508 N N . ARG B 1 79 ? 6.531 -7.762 -16.984 1 73.94 79 ARG B N 1
ATOM 1509 C CA . ARG B 1 79 ? 7.539 -8.18 -16.016 1 73.94 79 ARG B CA 1
ATOM 1510 C C . ARG B 1 79 ? 7.141 -9.492 -15.352 1 73.94 79 ARG B C 1
ATOM 1512 O O . ARG B 1 79 ? 6.004 -9.648 -14.898 1 73.94 79 ARG B O 1
ATOM 1519 N N . VAL B 1 80 ? 7.996 -10.453 -15.523 1 79.5 80 VAL B N 1
ATOM 1520 C CA . VAL B 1 80 ? 7.711 -11.773 -14.961 1 79.5 80 VAL B CA 1
ATOM 1521 C C . VAL B 1 80 ? 7.949 -11.75 -13.453 1 79.5 80 VAL B C 1
ATOM 1523 O O . VAL B 1 80 ? 8.945 -11.188 -12.984 1 79.5 80 VAL B O 1
ATOM 1526 N N . VAL B 1 81 ? 7.031 -12.203 -12.727 1 88.56 81 VAL B N 1
ATOM 1527 C CA . VAL B 1 81 ? 7.168 -12.414 -11.289 1 88.56 81 VAL B CA 1
ATOM 1528 C C . VAL B 1 81 ? 7.809 -13.773 -11.023 1 88.56 81 VAL B C 1
ATOM 1530 O O . VAL B 1 81 ? 7.348 -14.797 -11.547 1 88.56 81 VAL B O 1
ATOM 1533 N N . PRO B 1 82 ? 8.828 -13.836 -10.273 1 90 82 PRO B N 1
ATOM 1534 C CA . PRO B 1 82 ? 9.516 -15.117 -10.039 1 90 82 PRO B CA 1
ATOM 1535 C C . PRO B 1 82 ? 8.633 -16.125 -9.312 1 90 82 PRO B C 1
ATOM 1537 O O . PRO B 1 82 ? 7.719 -15.742 -8.578 1 90 82 PRO B O 1
ATOM 1540 N N . SER B 1 83 ? 8.961 -17.328 -9.461 1 88.44 83 SER B N 1
ATOM 1541 C CA . SER B 1 83 ? 8.148 -18.406 -8.914 1 88.44 83 SER B CA 1
ATOM 1542 C C . SER B 1 83 ? 8.094 -18.344 -7.395 1 88.44 83 SER B C 1
ATOM 1544 O O . SER B 1 83 ? 7.062 -18.656 -6.789 1 88.44 83 SER B O 1
ATOM 1546 N N . CYS B 1 84 ? 9.219 -17.938 -6.828 1 91.69 84 CYS B N 1
ATOM 1547 C CA . CYS B 1 84 ? 9.25 -17.891 -5.371 1 91.69 84 CYS B CA 1
ATOM 1548 C C . CYS B 1 84 ? 8.219 -16.891 -4.844 1 91.69 84 CYS B C 1
ATOM 1550 O O . CYS B 1 84 ? 7.629 -17.109 -3.785 1 91.69 84 CYS B O 1
ATOM 1552 N N . VAL B 1 85 ? 8.023 -15.938 -5.551 1 93.88 85 VAL B N 1
ATOM 1553 C CA . VAL B 1 85 ? 7.051 -14.914 -5.156 1 93.88 85 VAL B CA 1
ATOM 1554 C C . VAL B 1 85 ? 5.645 -15.359 -5.551 1 93.88 85 VAL B C 1
ATOM 1556 O O . VAL B 1 85 ? 4.703 -15.227 -4.77 1 93.88 85 VAL B O 1
ATOM 1559 N N . VAL B 1 86 ? 5.508 -15.938 -6.711 1 92.06 86 VAL B N 1
ATOM 1560 C CA . VAL B 1 86 ? 4.211 -16.406 -7.199 1 92.06 86 VAL B CA 1
ATOM 1561 C C . VAL B 1 86 ? 3.625 -17.422 -6.219 1 92.06 86 VAL B C 1
ATOM 1563 O O . VAL B 1 86 ? 2.439 -17.359 -5.891 1 92.06 86 VAL B O 1
ATOM 1566 N N . LEU B 1 87 ? 4.434 -18.234 -5.762 1 91.44 87 LEU B N 1
ATOM 1567 C CA . LEU B 1 87 ? 3.967 -19.266 -4.844 1 91.44 87 LEU B CA 1
ATOM 1568 C C . LEU B 1 87 ? 3.48 -18.656 -3.535 1 91.44 87 LEU B C 1
ATOM 1570 O O . LEU B 1 87 ? 2.461 -19.078 -2.986 1 91.44 87 LEU B O 1
ATOM 1574 N N . ARG B 1 88 ? 4.207 -17.719 -3.031 1 94.25 88 ARG B N 1
ATOM 1575 C CA . ARG B 1 88 ? 3.785 -17.031 -1.812 1 94.25 88 ARG B CA 1
ATOM 1576 C C . ARG B 1 88 ? 2.43 -16.359 -2.004 1 94.25 88 ARG B C 1
ATOM 1578 O O . ARG B 1 88 ? 1.56 -16.453 -1.136 1 94.25 88 ARG B O 1
ATOM 1585 N N . ILE B 1 89 ? 2.254 -15.727 -3.082 1 95.19 89 ILE B N 1
ATOM 1586 C CA . ILE B 1 89 ? 1.022 -15 -3.369 1 95.19 89 ILE B CA 1
ATOM 1587 C C . ILE B 1 89 ? -0.13 -15.992 -3.539 1 95.19 89 ILE B C 1
ATOM 1589 O O . ILE B 1 89 ? -1.198 -15.812 -2.947 1 95.19 89 ILE B O 1
ATOM 1593 N N . ARG B 1 90 ? 0.041 -16.984 -4.312 1 92.88 90 ARG B N 1
ATOM 1594 C CA . ARG B 1 90 ? -1.01 -17.953 -4.598 1 92.88 90 ARG B CA 1
ATOM 1595 C C . ARG B 1 90 ? -1.358 -18.766 -3.355 1 92.88 90 ARG B C 1
ATOM 1597 O O . ARG B 1 90 ? -2.502 -19.203 -3.188 1 92.88 90 ARG B O 1
ATOM 1604 N N . ASN B 1 91 ? -0.348 -19.016 -2.5 1 93.25 91 ASN B N 1
ATOM 1605 C CA . ASN B 1 91 ? -0.631 -19.703 -1.243 1 93.25 91 ASN B CA 1
ATOM 1606 C C . ASN B 1 91 ? -1.555 -18.875 -0.35 1 93.25 91 ASN B C 1
ATOM 1608 O O . ASN B 1 91 ? -2.439 -19.422 0.31 1 93.25 91 ASN B O 1
ATOM 1612 N N . LYS B 1 92 ? -1.343 -17.641 -0.276 1 95.12 92 LYS B N 1
ATOM 1613 C CA . LYS B 1 92 ? -2.166 -16.766 0.562 1 95.12 92 LYS B CA 1
ATOM 1614 C C . LYS B 1 92 ? -3.516 -16.5 -0.093 1 95.12 92 LYS B C 1
ATOM 1616 O O . LYS B 1 92 ? -4.531 -16.375 0.595 1 95.12 92 LYS B O 1
ATOM 1621 N N . TYR B 1 93 ? -3.467 -16.344 -1.386 1 95.38 93 TYR B N 1
ATOM 1622 C CA . TYR B 1 93 ? -4.68 -16.047 -2.139 1 95.38 93 TYR B CA 1
ATOM 1623 C C . TYR B 1 93 ? -4.93 -17.094 -3.213 1 95.38 93 TYR B C 1
ATOM 1625 O O . TYR B 1 93 ? -4.801 -16.812 -4.406 1 95.38 93 TYR B O 1
ATOM 1633 N N . PRO B 1 94 ? -5.441 -18.188 -2.832 1 92.75 94 PRO B N 1
ATOM 1634 C CA . PRO B 1 94 ? -5.555 -19.312 -3.768 1 92.75 94 PRO B CA 1
ATOM 1635 C C . PRO B 1 94 ? -6.766 -19.188 -4.691 1 92.75 94 PRO B C 1
ATOM 1637 O O . PRO B 1 94 ? -7.719 -18.469 -4.375 1 92.75 94 PRO B O 1
ATOM 1640 N N . ASP B 1 95 ? -6.633 -19.734 -5.855 1 87.62 95 ASP B N 1
ATOM 1641 C CA . ASP B 1 95 ? -7.785 -20.016 -6.711 1 87.62 95 ASP B CA 1
ATOM 1642 C C . ASP B 1 95 ? -8.445 -21.328 -6.328 1 87.62 95 ASP B C 1
ATOM 1644 O O . ASP B 1 95 ? -7.781 -22.375 -6.258 1 87.62 95 ASP B O 1
ATOM 1648 N N . PRO B 1 96 ? -9.68 -21.25 -6.094 1 80.69 96 PRO B N 1
ATOM 1649 C CA . PRO B 1 96 ? -10.328 -22.484 -5.641 1 80.69 96 PRO B CA 1
ATOM 1650 C C . PRO B 1 96 ? -10.273 -23.594 -6.68 1 80.69 96 PRO B C 1
ATOM 1652 O O . PRO B 1 96 ? -10.281 -24.781 -6.328 1 80.69 96 PRO B O 1
ATOM 1655 N N . THR B 1 97 ? -10.281 -23.219 -7.902 1 79.75 97 THR B N 1
ATOM 1656 C CA . THR B 1 97 ? -10.281 -24.234 -8.945 1 79.75 97 THR B CA 1
ATOM 1657 C C . THR B 1 97 ? -8.852 -24.594 -9.352 1 79.75 97 THR B C 1
ATOM 1659 O O . THR B 1 97 ? -8.633 -25.531 -10.133 1 79.75 97 THR B O 1
ATOM 1662 N N . GLY B 1 98 ? -7.898 -23.953 -8.781 1 74.75 98 GLY B N 1
ATOM 1663 C CA . GLY B 1 98 ? -6.496 -24.188 -9.086 1 74.75 98 GLY B CA 1
ATOM 1664 C C . GLY B 1 98 ? -6.109 -23.75 -10.484 1 74.75 98 GLY B C 1
ATOM 1665 O O . GLY B 1 98 ? -4.996 -24.031 -10.945 1 74.75 98 GLY B O 1
ATOM 1666 N N . ASN B 1 99 ? -7.086 -23.281 -11.258 1 70 99 ASN B N 1
ATOM 1667 C CA . ASN B 1 99 ? -6.816 -22.812 -12.609 1 70 99 ASN B CA 1
ATOM 1668 C C . ASN B 1 99 ? -6.406 -21.344 -12.617 1 70 99 ASN B C 1
ATOM 1670 O O . ASN B 1 99 ? -7.242 -20.453 -12.414 1 70 99 ASN B O 1
ATOM 1674 N N . TYR B 1 100 ? -5.086 -21.219 -12.555 1 69.06 100 TYR B N 1
ATOM 1675 C CA . TYR B 1 100 ? -4.543 -19.875 -12.562 1 69.06 100 TYR B CA 1
ATOM 1676 C C . TYR B 1 100 ? -4.352 -19.359 -13.984 1 69.06 100 TYR B C 1
ATOM 1678 O O . TYR B 1 100 ? -3.807 -20.078 -14.836 1 69.06 100 TYR B O 1
ATOM 1686 N N . VAL B 1 101 ? -5.113 -18.375 -14.406 1 61.72 101 VAL B N 1
ATOM 1687 C CA . VAL B 1 101 ? -4.84 -17.75 -15.695 1 61.72 101 VAL B CA 1
ATOM 1688 C C . VAL B 1 101 ? -3.834 -16.609 -15.516 1 61.72 101 VAL B C 1
ATOM 1690 O O . VAL B 1 101 ? -3.828 -15.938 -14.477 1 61.72 101 VAL B O 1
ATOM 1693 N N . GLY B 1 102 ? -2.617 -16.688 -15.859 1 56.31 102 GLY B N 1
ATOM 1694 C CA . GLY B 1 102 ? -1.466 -15.812 -15.734 1 56.31 102 GLY B CA 1
ATOM 1695 C C . GLY B 1 102 ? -1.839 -14.344 -15.68 1 56.31 102 GLY B C 1
ATOM 1696 O O . GLY B 1 102 ? -2.9 -13.945 -16.172 1 56.31 102 GLY B O 1
ATOM 1697 N N . PHE B 1 103 ? -1.259 -13.594 -14.734 1 55.88 103 PHE B N 1
ATOM 1698 C CA . PHE B 1 103 ? -1.326 -12.133 -14.672 1 55.88 103 PHE B CA 1
ATOM 1699 C C . PHE B 1 103 ? -0.793 -11.516 -15.953 1 55.88 103 PHE B C 1
ATOM 1701 O O . PHE B 1 103 ? 0.31 -11.836 -16.391 1 55.88 103 PHE B O 1
ATOM 1708 N N . VAL B 1 104 ? -1.587 -11.07 -16.984 1 50.47 104 VAL B N 1
ATOM 1709 C CA . VAL B 1 104 ? -1.073 -10.281 -18.109 1 50.47 104 VAL B CA 1
ATOM 1710 C C . VAL B 1 104 ? -1.191 -8.797 -17.797 1 50.47 104 VAL B C 1
ATOM 1712 O O . VAL B 1 104 ? -2.299 -8.273 -17.641 1 50.47 104 VAL B O 1
ATOM 1715 N N . PRO B 1 105 ? -0.22 -8.133 -17.391 1 48.06 105 PRO B N 1
ATOM 1716 C CA . PRO B 1 105 ? -0.278 -6.695 -17.094 1 48.06 105 PRO B CA 1
ATOM 1717 C C . PRO B 1 105 ? -1.099 -5.922 -18.125 1 48.06 105 PRO B C 1
ATOM 1719 O O . PRO B 1 105 ? -1.765 -4.941 -17.781 1 48.06 105 PRO B O 1
ATOM 1722 N N . GLY B 1 106 ? -0.954 -6.055 -19.422 1 41.25 106 GLY B N 1
ATOM 1723 C CA . GLY B 1 106 ? -1.676 -5.367 -20.484 1 41.25 106 GLY B CA 1
ATOM 1724 C C . GLY B 1 106 ? -3.178 -5.562 -20.406 1 41.25 106 GLY B C 1
ATOM 1725 O O . GLY B 1 106 ? -3.936 -4.879 -21.094 1 41.25 106 GLY B O 1
ATOM 1726 N N . ARG B 1 107 ? -3.58 -6.578 -20.016 1 36.53 107 ARG B N 1
ATOM 1727 C CA . ARG B 1 107 ? -5.02 -6.816 -20.078 1 36.53 107 ARG B CA 1
ATOM 1728 C C . ARG B 1 107 ? -5.727 -6.23 -18.859 1 36.53 107 ARG B C 1
ATOM 1730 O O . ARG B 1 107 ? -6.926 -6.438 -18.672 1 36.53 107 ARG B O 1
ATOM 1737 N N . LEU B 1 108 ? -5.148 -5.688 -17.984 1 38.69 108 LEU B N 1
ATOM 1738 C CA . LEU B 1 108 ? -5.863 -4.984 -16.922 1 38.69 108 LEU B CA 1
ATOM 1739 C C . LEU B 1 108 ? -6.695 -3.842 -17.5 1 38.69 108 LEU B C 1
ATOM 1741 O O . LEU B 1 108 ? -6.168 -2.766 -17.781 1 38.69 108 LEU B O 1
ATOM 1745 N N . GLY B 1 109 ? -7.52 -4.02 -18.609 1 29.23 109 GLY B N 1
ATOM 1746 C CA . GLY B 1 109 ? -8.594 -3.111 -18.984 1 29.23 109 GLY B CA 1
ATOM 1747 C C . GLY B 1 109 ? -9.602 -2.885 -17.875 1 29.23 109 GLY B C 1
ATOM 1748 O O . GLY B 1 109 ? -9.719 -3.707 -16.953 1 29.23 109 GLY B O 1
#

Foldseek 3Di:
DQPPLLAAFPPDPPVVGPLPDPCLCVQQNPLVNLVVQLVVVCVVVVDDDDPQSLVSSLLSSVQSVCCVVVVDCDVPDDDDDHNSSSCVSCVNRPDPVNDDDDRDSNVPD/DQPPLLAAFPPDPPVVGPLPDPCLCVQQNPLVNLVVQLVVVCVVVVDDDDPQSLVSSLLSSVQSVCCVVVVDSDVPDDDDDHNSSSVVSCVNRPDPVNDDDDRDSNPPD

InterPro domains:
  IPR046815 P2X purinoreceptor 7, intracellular domain [PF20478] (5-103)